Protein AF-A0A7X0AYX5-F1 (afdb_monomer_lite)

Organism: NCBI:txid765888

Structure (mmCIF, N/CA/C/O backbone):
data_AF-A0A7X0AYX5-F1
#
_entry.id   AF-A0A7X0AYX5-F1
#
loop_
_atom_site.group_PDB
_atom_site.id
_atom_site.type_symbol
_atom_site.label_atom_id
_atom_site.label_alt_id
_atom_site.label_comp_id
_atom_site.label_asym_id
_atom_site.label_entity_id
_atom_site.label_seq_id
_atom_site.pdbx_PDB_ins_code
_atom_site.Cartn_x
_atom_site.Cartn_y
_atom_site.Cartn_z
_atom_site.occupancy
_atom_site.B_iso_or_equiv
_atom_site.auth_seq_id
_atom_site.auth_comp_id
_atom_site.auth_asym_id
_atom_site.auth_atom_id
_atom_site.pdbx_PDB_model_num
ATOM 1 N N . MET A 1 1 ? -45.097 -7.766 19.746 1.00 31.09 1 MET A N 1
ATOM 2 C CA . MET A 1 1 ? -45.478 -8.807 18.781 1.00 31.09 1 MET A CA 1
ATOM 3 C C . MET A 1 1 ? -45.062 -8.304 17.417 1.00 31.09 1 MET A C 1
ATOM 5 O O . MET A 1 1 ? -45.544 -7.251 17.020 1.00 31.09 1 MET A O 1
ATOM 9 N N . ASP A 1 2 ? -44.027 -8.943 16.874 1.00 27.02 2 ASP A N 1
ATOM 10 C CA . ASP A 1 2 ? -43.798 -9.353 15.479 1.00 27.02 2 ASP A CA 1
ATOM 11 C C . ASP A 1 2 ? -44.525 -8.561 14.375 1.00 27.02 2 ASP A C 1
ATOM 13 O O . ASP A 1 2 ? -45.725 -8.345 14.440 1.00 27.02 2 ASP A O 1
ATOM 17 N N . GLY A 1 3 ? -43.901 -8.156 13.274 1.00 24.69 3 GLY A N 1
ATOM 18 C CA . GLY A 1 3 ? -42.590 -8.497 12.746 1.00 24.69 3 GLY A CA 1
ATOM 19 C C . GLY A 1 3 ? -42.568 -8.230 11.232 1.00 24.69 3 GLY A C 1
ATOM 20 O O . GLY A 1 3 ? -43.597 -8.318 10.573 1.00 24.69 3 GLY A O 1
ATOM 21 N N . GLY A 1 4 ? -41.382 -7.918 10.701 1.00 24.06 4 GLY A N 1
ATOM 22 C CA . GLY A 1 4 ? -40.951 -8.275 9.342 1.00 24.06 4 GLY A CA 1
ATOM 23 C C . GLY A 1 4 ? -41.421 -7.399 8.177 1.00 24.06 4 GLY A C 1
ATOM 24 O O . GLY A 1 4 ? -42.387 -7.731 7.500 1.00 24.06 4 GLY A O 1
ATOM 25 N N . VAL A 1 5 ? -40.634 -6.374 7.832 1.00 24.98 5 VAL A N 1
ATOM 26 C CA . VAL A 1 5 ? -40.528 -5.914 6.436 1.00 24.98 5 VAL A CA 1
ATOM 27 C C . VAL A 1 5 ? -39.320 -6.602 5.808 1.00 24.98 5 VAL A C 1
ATOM 29 O O . VAL A 1 5 ? -38.170 -6.316 6.135 1.00 24.98 5 VAL A O 1
ATOM 32 N N . VAL A 1 6 ? -39.623 -7.547 4.923 1.00 29.52 6 VAL A N 1
ATOM 33 C CA . VAL A 1 6 ? -38.706 -8.175 3.974 1.00 29.52 6 VAL A CA 1
ATOM 34 C C . VAL A 1 6 ? -38.319 -7.119 2.937 1.00 29.52 6 VAL A C 1
ATOM 36 O O . VAL A 1 6 ? -39.123 -6.781 2.073 1.00 29.52 6 VAL A O 1
ATOM 39 N N . SER A 1 7 ? -37.096 -6.595 3.016 1.00 27.19 7 SER A N 1
ATOM 40 C CA . SER A 1 7 ? -36.482 -5.867 1.901 1.00 27.19 7 SER A CA 1
ATOM 41 C C . SER A 1 7 ? -35.675 -6.849 1.068 1.00 27.19 7 SER A C 1
ATOM 43 O O . SER A 1 7 ? -34.606 -7.303 1.474 1.00 27.19 7 SER A O 1
ATOM 45 N N . GLY A 1 8 ? -36.220 -7.186 -0.097 1.00 26.08 8 GLY A N 1
ATOM 46 C CA . GLY A 1 8 ? -35.489 -7.874 -1.145 1.00 26.08 8 GLY A CA 1
ATOM 47 C C . GLY A 1 8 ? -34.480 -6.942 -1.805 1.00 26.08 8 GLY A C 1
ATOM 48 O O . GLY A 1 8 ? -34.809 -5.804 -2.114 1.00 26.08 8 GLY A O 1
ATOM 49 N N . LEU A 1 9 ? -33.280 -7.470 -2.038 1.00 25.53 9 LEU A N 1
ATOM 50 C CA . LEU A 1 9 ? -32.444 -7.250 -3.219 1.00 25.53 9 LEU A CA 1
ATOM 51 C C . LEU A 1 9 ? -31.539 -8.489 -3.341 1.00 25.53 9 LEU A C 1
ATOM 53 O O . LEU A 1 9 ? -30.359 -8.477 -3.011 1.00 25.53 9 LEU A O 1
ATOM 57 N N . ASN A 1 10 ? -32.152 -9.596 -3.769 1.00 27.50 10 ASN A N 1
ATOM 58 C CA . ASN A 1 10 ? -31.444 -10.747 -4.315 1.00 27.50 10 ASN A CA 1
ATOM 59 C C . ASN A 1 10 ? -31.151 -10.460 -5.787 1.00 27.50 10 ASN A C 1
ATOM 61 O O . ASN A 1 10 ? -32.038 -10.612 -6.620 1.00 27.50 10 ASN A O 1
ATOM 65 N N . THR A 1 11 ? -29.910 -10.101 -6.091 1.00 25.09 11 THR A N 1
ATOM 66 C CA . THR A 1 11 ? -29.242 -10.461 -7.349 1.00 25.09 11 THR A CA 1
ATOM 67 C C . THR A 1 11 ? -27.762 -10.640 -7.033 1.00 25.09 11 THR A C 1
ATOM 69 O O . THR A 1 11 ? -26.928 -9.779 -7.303 1.00 25.09 11 THR A O 1
ATOM 72 N N . THR A 1 12 ? -27.457 -11.748 -6.363 1.00 30.34 12 THR A N 1
ATOM 73 C CA . THR A 1 12 ? -26.146 -12.384 -6.419 1.00 30.34 12 THR A CA 1
ATOM 74 C C . THR A 1 12 ? -25.948 -12.881 -7.842 1.00 30.34 12 THR A C 1
ATOM 76 O O . THR A 1 12 ? -26.692 -13.739 -8.305 1.00 30.34 12 THR A O 1
ATOM 79 N N . ASP A 1 13 ? -24.971 -12.314 -8.535 1.00 25.45 13 ASP A N 1
ATOM 80 C CA . ASP A 1 13 ? -24.436 -12.868 -9.772 1.00 25.45 13 ASP A CA 1
ATOM 81 C C . ASP A 1 13 ? -23.546 -14.067 -9.373 1.00 25.45 13 ASP A C 1
ATOM 83 O O . ASP A 1 13 ? -22.501 -13.855 -8.750 1.00 25.45 13 ASP A O 1
ATOM 87 N N . PRO A 1 14 ? -23.939 -15.334 -9.615 1.00 33.12 14 PRO A N 1
ATOM 88 C CA . PRO A 1 14 ? -23.213 -16.507 -9.137 1.00 33.12 14 PRO A CA 1
ATOM 89 C C . PRO A 1 14 ? -22.221 -16.996 -10.202 1.00 33.12 14 PRO A C 1
ATOM 91 O O . PRO A 1 14 ? -22.117 -18.188 -10.478 1.00 33.12 14 PRO A O 1
ATOM 94 N N . ALA A 1 15 ? -21.501 -16.072 -10.838 1.00 32.47 15 ALA A N 1
ATOM 95 C CA . ALA A 1 15 ? -20.581 -16.370 -11.930 1.00 32.47 15 ALA A CA 1
ATOM 96 C C . ALA A 1 15 ? -19.160 -15.892 -11.607 1.00 32.47 15 ALA A C 1
ATOM 98 O O . ALA A 1 15 ? -18.575 -15.118 -12.354 1.00 32.47 15 ALA A O 1
ATOM 99 N N . LEU A 1 16 ? -18.612 -16.341 -10.472 1.00 34.06 16 LEU A N 1
ATOM 100 C CA . LEU A 1 16 ? -17.163 -16.381 -10.196 1.00 34.06 16 LEU A CA 1
ATOM 101 C C . LEU A 1 16 ? -16.789 -17.395 -9.090 1.00 34.06 16 LEU A C 1
ATOM 103 O O . LEU A 1 16 ? -15.691 -17.342 -8.543 1.00 34.06 16 LEU A O 1
ATOM 107 N N . GLU A 1 17 ? -17.668 -18.357 -8.791 1.00 34.09 17 GLU A N 1
ATOM 108 C CA . GLU A 1 17 ? -17.352 -19.541 -7.979 1.00 34.09 17 GLU A CA 1
ATOM 109 C C . GLU A 1 17 ? -17.115 -20.752 -8.890 1.00 34.09 17 GLU A C 1
ATOM 111 O O . GLU A 1 17 ? -17.783 -21.776 -8.810 1.00 34.09 17 GLU A O 1
ATOM 116 N N . THR A 1 18 ? -16.150 -20.641 -9.799 1.00 32.06 18 THR A N 1
ATOM 117 C CA . THR A 1 18 ? -15.544 -21.831 -10.404 1.00 32.06 18 THR A CA 1
ATOM 118 C C . THR A 1 18 ? -14.362 -22.235 -9.539 1.00 32.06 18 THR A C 1
ATOM 120 O O . THR A 1 18 ? -13.316 -21.588 -9.580 1.00 32.06 18 THR A O 1
ATOM 123 N N . GLU A 1 19 ? -14.599 -23.250 -8.706 1.00 33.62 19 GLU A N 1
ATOM 124 C CA . GLU A 1 19 ? -13.640 -24.129 -8.025 1.00 33.62 19 GLU A CA 1
ATOM 125 C C . GLU A 1 19 ? -12.178 -23.654 -8.059 1.00 33.62 19 GLU A C 1
ATOM 127 O O . GLU A 1 19 ? -11.378 -24.044 -8.912 1.00 33.62 19 GLU A O 1
ATOM 132 N N . ALA A 1 20 ? -11.793 -22.835 -7.076 1.00 34.56 20 ALA A N 1
ATOM 133 C CA . ALA A 1 20 ? -10.382 -22.699 -6.751 1.00 34.56 20 ALA A CA 1
ATOM 134 C C . ALA A 1 20 ? -9.899 -24.068 -6.235 1.00 34.56 20 ALA A C 1
ATOM 136 O O . ALA A 1 20 ? -10.450 -24.556 -5.240 1.00 34.56 20 ALA A O 1
ATOM 137 N N . PRO A 1 21 ? -8.890 -24.700 -6.866 1.00 41.16 21 PRO A N 1
ATOM 138 C CA . PRO A 1 21 ? -8.353 -25.956 -6.369 1.00 41.16 21 PRO A CA 1
ATOM 139 C C . PRO A 1 21 ? -7.883 -25.739 -4.931 1.00 41.16 21 PRO A C 1
ATOM 141 O O . PRO A 1 21 ? -7.426 -24.650 -4.567 1.00 41.16 21 PRO A O 1
ATOM 144 N N . SER A 1 22 ? -8.003 -26.769 -4.099 1.00 40.53 22 SER A N 1
ATOM 145 C CA . SER A 1 22 ? -7.418 -26.776 -2.762 1.00 40.53 22 SER A CA 1
ATOM 146 C C . SER A 1 22 ? -5.976 -26.245 -2.804 1.00 40.53 22 SER A C 1
ATOM 148 O O . SER A 1 22 ? -5.105 -26.916 -3.349 1.00 40.53 22 SER A O 1
ATOM 150 N N . GLY A 1 23 ? -5.735 -25.037 -2.268 1.00 61.78 23 GLY A N 1
ATOM 151 C CA . GLY A 1 23 ? -4.391 -24.442 -2.185 1.00 61.78 23 GLY A CA 1
ATOM 152 C C . GLY A 1 23 ? -4.173 -23.051 -2.806 1.00 61.78 23 GLY A C 1
ATOM 153 O O . GLY A 1 23 ? -3.075 -22.796 -3.301 1.00 61.78 23 GLY A O 1
ATOM 154 N N . SER A 1 24 ? -5.149 -22.132 -2.788 1.00 85.88 24 SER A N 1
ATOM 155 C CA . SER A 1 24 ? -4.886 -20.712 -3.101 1.00 85.88 24 SER A CA 1
ATOM 156 C C . SER A 1 24 ? -4.394 -19.938 -1.868 1.00 85.88 24 SER A C 1
ATOM 158 O O . SER A 1 24 ? -4.825 -20.217 -0.746 1.00 85.88 24 SER A O 1
ATOM 160 N N . PHE A 1 25 ? -3.516 -18.944 -2.072 1.00 91.12 25 PHE A N 1
ATOM 161 C CA . PHE A 1 25 ? -2.994 -18.096 -0.991 1.00 91.12 25 PHE A CA 1
ATOM 162 C C . PHE A 1 25 ? -4.126 -17.426 -0.214 1.00 91.12 25 PHE A C 1
ATOM 164 O O . PHE A 1 25 ? -4.168 -17.513 1.007 1.00 91.12 25 PHE A O 1
ATOM 171 N N . ALA A 1 26 ? -5.103 -16.846 -0.917 1.00 90.88 26 ALA A N 1
ATOM 172 C CA . ALA A 1 26 ? -6.251 -16.188 -0.298 1.00 90.88 26 ALA A CA 1
ATOM 173 C C . ALA A 1 26 ? -7.031 -17.088 0.654 1.00 90.88 26 ALA A C 1
ATOM 175 O O . ALA A 1 26 ? -7.338 -16.664 1.768 1.00 90.88 26 ALA A O 1
ATOM 176 N N . ARG A 1 27 ? -7.306 -18.332 0.250 1.00 91.19 27 ARG A N 1
ATOM 177 C CA . ARG A 1 27 ? -8.054 -19.263 1.092 1.00 91.19 27 ARG A CA 1
ATOM 178 C C . ARG A 1 27 ? -7.252 -19.651 2.331 1.00 91.19 27 ARG A C 1
ATOM 180 O O . ARG A 1 27 ? -7.746 -19.491 3.440 1.00 91.19 27 ARG A O 1
ATOM 187 N N . ALA A 1 28 ? -5.996 -20.066 2.150 1.00 92.38 28 ALA A N 1
ATOM 188 C CA . ALA A 1 28 ? -5.118 -20.428 3.263 1.00 92.38 28 ALA A CA 1
ATOM 189 C C . ALA A 1 28 ? -4.916 -19.253 4.238 1.00 92.38 28 ALA A C 1
ATOM 191 O O . ALA A 1 28 ? -4.912 -19.427 5.456 1.00 92.38 28 ALA A O 1
ATOM 192 N N . TYR A 1 29 ? -4.800 -18.034 3.710 1.00 91.75 29 TYR A N 1
ATOM 193 C CA . TYR A 1 29 ? -4.641 -16.828 4.511 1.00 91.75 29 TYR A CA 1
ATOM 194 C C . TYR A 1 29 ? -5.909 -16.511 5.316 1.00 91.75 29 TYR A C 1
ATOM 196 O O . TYR A 1 29 ? -5.810 -16.186 6.497 1.00 91.75 29 TYR A O 1
ATOM 204 N N . GLN A 1 30 ? -7.102 -16.655 4.730 1.00 91.00 30 GLN A N 1
ATOM 205 C CA . GLN A 1 30 ? -8.380 -16.499 5.440 1.00 91.00 30 GLN A CA 1
ATOM 206 C C . GLN A 1 30 ? -8.586 -17.576 6.513 1.00 91.00 30 GLN A C 1
ATOM 208 O O . GLN A 1 30 ? -8.954 -17.248 7.641 1.00 91.00 30 GLN A O 1
ATOM 213 N N . GLU A 1 31 ? -8.295 -18.839 6.192 1.00 93.12 31 GLU A N 1
ATOM 214 C CA . GLU A 1 31 ? -8.346 -19.960 7.139 1.00 93.12 31 GLU A CA 1
ATOM 215 C C . GLU A 1 31 ? -7.431 -19.700 8.347 1.00 93.12 31 GLU A C 1
ATOM 217 O O . GLU A 1 31 ? -7.839 -19.903 9.490 1.00 93.12 31 GLU A O 1
ATOM 222 N N . ALA A 1 32 ? -6.228 -19.164 8.122 1.00 93.06 32 ALA A N 1
ATOM 223 C CA . ALA A 1 32 ? -5.307 -18.817 9.200 1.00 93.06 32 ALA A CA 1
ATOM 224 C C . ALA A 1 32 ? -5.792 -17.641 10.074 1.00 93.06 32 ALA A C 1
ATOM 226 O O . ALA A 1 32 ? -5.565 -17.669 11.285 1.00 93.06 32 ALA A O 1
ATOM 227 N N . HIS A 1 33 ? -6.514 -16.656 9.522 1.00 92.44 33 HIS A N 1
ATOM 228 C CA . HIS A 1 33 ? -7.173 -15.617 10.334 1.00 92.44 33 HIS A CA 1
ATOM 229 C C . HIS A 1 33 ? -8.284 -16.211 11.207 1.00 92.44 33 HIS A C 1
ATOM 231 O O . HIS A 1 33 ? -8.355 -15.915 12.402 1.00 92.44 33 HIS A O 1
ATOM 237 N N . ALA A 1 34 ? -9.120 -17.080 10.628 1.00 91.50 34 ALA A N 1
ATOM 238 C CA . ALA A 1 34 ? -10.188 -17.756 11.358 1.00 91.50 34 ALA A CA 1
ATOM 239 C C . ALA A 1 34 ? -9.623 -18.628 12.491 1.00 91.50 34 ALA A C 1
ATOM 241 O O . ALA A 1 34 ? -10.097 -18.552 13.623 1.00 91.50 34 ALA A O 1
ATOM 242 N N . ALA A 1 35 ? -8.554 -19.381 12.216 1.00 93.25 35 ALA A N 1
ATOM 243 C CA . ALA A 1 35 ? -7.851 -20.186 13.212 1.00 93.25 35 ALA A CA 1
ATOM 244 C C . ALA A 1 35 ? -7.187 -19.340 14.315 1.00 93.25 35 ALA A C 1
ATOM 246 O O . ALA A 1 35 ? -7.102 -19.783 15.457 1.00 93.25 35 ALA A O 1
ATOM 247 N N . ALA A 1 36 ? -6.752 -18.114 14.004 1.00 91.75 36 ALA A N 1
ATOM 248 C CA . ALA A 1 36 ? -6.234 -17.163 14.991 1.00 91.75 36 ALA A CA 1
ATOM 249 C C . ALA A 1 36 ? -7.339 -16.499 15.839 1.00 91.75 36 ALA A C 1
ATOM 251 O O . ALA A 1 36 ? -7.029 -15.754 16.771 1.00 91.75 36 ALA A O 1
ATOM 252 N N . GLY A 1 37 ? -8.617 -16.746 15.526 1.00 91.06 37 GLY A N 1
ATOM 253 C CA . GLY A 1 37 ? -9.759 -16.189 16.250 1.00 91.06 37 GLY A CA 1
ATOM 254 C C . GLY A 1 37 ? -9.966 -14.688 16.030 1.00 91.06 37 GLY A C 1
ATOM 255 O O . GLY A 1 37 ? -10.631 -14.043 16.841 1.00 91.06 37 GLY A O 1
ATOM 256 N N . ILE A 1 38 ? -9.400 -14.124 14.959 1.00 90.75 38 ILE A N 1
ATOM 257 C CA . ILE A 1 38 ? -9.525 -12.702 14.622 1.00 90.75 38 ILE A CA 1
ATOM 258 C C . ILE A 1 38 ? -10.461 -12.514 13.432 1.00 90.75 38 ILE A C 1
ATOM 260 O O . ILE A 1 38 ? -10.396 -13.237 12.439 1.00 90.75 38 ILE A O 1
ATOM 264 N N . GLN A 1 39 ? -11.339 -11.522 13.523 1.00 91.75 39 GLN A N 1
ATOM 265 C CA . GLN A 1 39 ? -12.355 -11.247 12.515 1.00 91.75 39 GLN A CA 1
ATOM 266 C C . GLN A 1 39 ? -12.047 -9.949 11.779 1.00 91.75 39 GLN A C 1
ATOM 268 O O . GLN A 1 39 ? -11.586 -8.961 12.357 1.00 91.75 39 GLN A O 1
ATOM 273 N N . ARG A 1 40 ? -12.318 -9.933 10.478 1.00 92.81 40 ARG A N 1
ATOM 274 C CA . ARG A 1 40 ? -12.152 -8.726 9.677 1.00 92.81 40 ARG A CA 1
ATOM 275 C C . ARG A 1 40 ? -13.340 -7.791 9.894 1.00 92.81 40 ARG A C 1
ATOM 277 O O . ARG A 1 40 ? -14.480 -8.185 9.677 1.00 92.81 40 ARG A O 1
ATOM 284 N N . LEU A 1 41 ? -13.072 -6.546 10.269 1.00 94.75 41 LEU A N 1
ATOM 285 C CA . LEU A 1 41 ? -14.077 -5.493 10.366 1.00 94.75 41 LEU A CA 1
ATOM 286 C C . LEU A 1 41 ? -14.532 -5.078 8.960 1.00 94.75 41 LEU A C 1
ATOM 288 O O . LEU A 1 41 ? -13.706 -4.731 8.109 1.00 94.75 41 LEU A O 1
ATOM 292 N N . ALA A 1 42 ? -15.844 -5.041 8.732 1.00 91.81 42 ALA A N 1
ATOM 293 C CA . ALA A 1 42 ? -16.416 -4.424 7.542 1.00 91.81 42 ALA A CA 1
ATOM 294 C C . ALA A 1 42 ? -16.257 -2.897 7.630 1.00 91.81 42 ALA A C 1
ATOM 296 O O . ALA A 1 42 ? -16.972 -2.226 8.369 1.00 91.81 42 ALA A O 1
ATOM 297 N N . VAL A 1 43 ? -15.293 -2.335 6.894 1.00 92.44 43 VAL A N 1
ATOM 298 C CA . VAL A 1 43 ? -14.980 -0.897 6.982 1.00 92.44 43 VAL A CA 1
ATOM 299 C C . VAL A 1 43 ? -15.946 -0.010 6.201 1.00 92.44 43 VAL A C 1
ATOM 301 O O . VAL A 1 43 ? -16.097 1.154 6.556 1.00 92.44 43 VAL A O 1
ATOM 304 N N . THR A 1 44 ? -16.599 -0.533 5.156 1.00 92.56 44 THR A N 1
ATOM 305 C CA . THR A 1 44 ? -17.442 0.258 4.242 1.00 92.56 44 THR A CA 1
ATOM 306 C C . THR A 1 44 ? -18.513 1.070 4.973 1.00 92.56 44 THR A C 1
ATOM 308 O O . THR A 1 44 ? -18.517 2.285 4.790 1.00 92.56 44 THR A O 1
ATOM 311 N N . PRO A 1 45 ? -19.327 0.490 5.881 1.00 92.31 45 PRO A N 1
ATOM 312 C CA . PRO A 1 45 ? -20.351 1.262 6.588 1.00 92.31 45 PRO A CA 1
ATOM 313 C C . PRO A 1 45 ? -19.758 2.364 7.474 1.00 92.31 45 PRO A C 1
ATOM 315 O O . PRO A 1 45 ? -20.349 3.427 7.638 1.00 92.31 45 PRO A O 1
ATOM 318 N N . VAL A 1 46 ? -18.574 2.128 8.053 1.00 94.19 46 VAL A N 1
ATOM 319 C CA . VAL A 1 46 ? -17.896 3.127 8.888 1.00 94.19 46 VAL A CA 1
ATOM 320 C C . VAL A 1 46 ? -17.419 4.297 8.038 1.00 94.19 46 VAL A C 1
ATOM 322 O O . VAL A 1 46 ? -17.629 5.448 8.406 1.00 94.19 46 VAL A O 1
ATOM 325 N N . LEU A 1 47 ? -16.816 4.005 6.886 1.00 92.38 47 LEU A N 1
ATOM 326 C CA . LEU A 1 47 ? -16.342 5.024 5.955 1.00 92.38 47 LEU A CA 1
ATOM 327 C C . LEU A 1 47 ? -17.498 5.834 5.358 1.00 92.38 47 LEU A C 1
ATOM 329 O O . LEU A 1 47 ? -17.386 7.051 5.278 1.00 92.38 47 LEU A O 1
ATOM 333 N N . GLU A 1 48 ? -18.614 5.190 5.011 1.00 91.38 48 GLU A N 1
ATOM 334 C CA . GLU A 1 48 ? -19.833 5.877 4.561 1.00 91.38 48 GLU A CA 1
ATOM 335 C C . GLU A 1 48 ? -20.371 6.829 5.632 1.00 91.38 48 GLU A C 1
ATOM 337 O O . GLU A 1 48 ? -20.715 7.968 5.326 1.00 91.38 48 GLU A O 1
ATOM 342 N N . MET A 1 49 ? -20.387 6.413 6.903 1.00 89.06 49 MET A N 1
ATOM 343 C CA . MET A 1 49 ? -20.751 7.314 7.999 1.00 89.06 49 MET A CA 1
ATOM 344 C C . MET A 1 49 ? -19.775 8.489 8.113 1.00 89.06 49 MET A C 1
ATOM 346 O O . MET A 1 49 ? -20.228 9.626 8.219 1.00 89.06 49 MET A O 1
ATOM 350 N N . MET A 1 50 ? -18.461 8.244 8.038 1.00 91.00 50 MET A N 1
ATOM 351 C CA . MET A 1 50 ? -17.448 9.312 8.051 1.00 91.00 50 MET A CA 1
ATOM 352 C C . MET A 1 50 ? -17.645 10.304 6.895 1.00 91.00 50 MET A C 1
ATOM 354 O O . MET A 1 50 ? -17.476 11.506 7.095 1.00 91.00 50 MET A O 1
ATOM 358 N N . ASP A 1 51 ? -18.012 9.819 5.707 1.00 87.12 51 ASP A N 1
ATOM 359 C CA . ASP A 1 51 ? -18.269 10.647 4.524 1.00 87.12 51 ASP A CA 1
ATOM 360 C C . ASP A 1 51 ? -19.555 11.475 4.669 1.00 87.12 51 ASP A C 1
ATOM 362 O O . ASP A 1 51 ? -19.548 12.679 4.405 1.00 87.12 51 ASP A O 1
ATOM 366 N N . LEU A 1 52 ? -20.650 10.849 5.112 1.00 84.75 52 LEU A N 1
ATOM 367 C CA . LEU A 1 52 ? -21.974 11.473 5.199 1.00 84.75 52 LEU A CA 1
ATOM 368 C C . LEU A 1 52 ? -22.074 12.511 6.320 1.00 84.75 52 LEU A C 1
ATOM 370 O O . LEU A 1 52 ? -22.681 13.565 6.133 1.00 84.75 52 LEU A O 1
ATOM 374 N N . THR A 1 53 ? -21.514 12.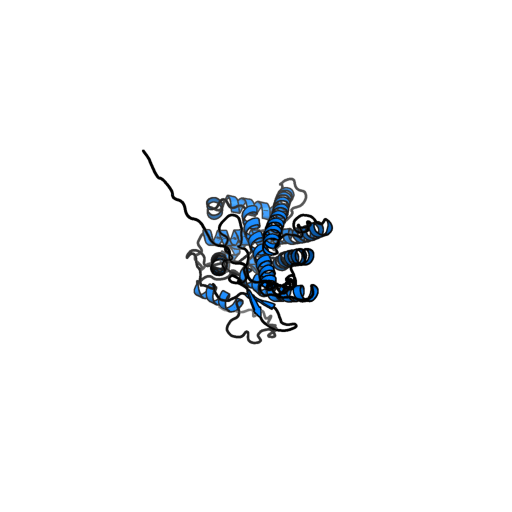217 7.493 1.00 78.75 53 THR A N 1
ATOM 375 C CA . THR A 1 53 ? -21.668 13.069 8.685 1.00 78.75 53 THR A CA 1
ATOM 376 C C . THR A 1 53 ? -20.436 13.923 8.962 1.00 78.75 53 THR A C 1
ATOM 378 O O . THR A 1 53 ? -20.501 14.869 9.748 1.00 78.75 53 THR A O 1
ATOM 381 N N . GLY A 1 54 ? -19.297 13.605 8.337 1.00 78.25 54 GLY A N 1
ATOM 382 C CA . GLY A 1 54 ? -18.010 14.200 8.683 1.00 78.25 54 GLY A CA 1
ATOM 383 C C . GLY A 1 54 ? -17.526 13.831 10.089 1.00 78.25 54 GLY A C 1
ATOM 384 O O . GLY A 1 54 ? -16.631 14.511 10.596 1.00 78.25 54 GLY A O 1
ATOM 385 N N . ASP A 1 55 ? -18.118 12.812 10.724 1.00 84.81 55 ASP A N 1
ATOM 386 C CA . ASP A 1 55 ? -17.807 12.392 12.089 1.00 84.81 55 ASP A CA 1
ATOM 387 C C . ASP A 1 55 ? -16.502 11.571 12.139 1.00 84.81 55 ASP A C 1
ATOM 389 O O . ASP A 1 55 ? -16.466 10.434 11.655 1.00 84.81 55 ASP A O 1
ATOM 393 N N . PRO A 1 56 ? -15.419 12.088 12.753 1.00 84.25 56 PRO A N 1
ATOM 394 C CA . PRO A 1 56 ? -14.184 11.329 12.930 1.00 84.25 56 PRO A CA 1
ATOM 395 C C . PRO A 1 56 ? -14.317 10.179 13.942 1.00 84.25 56 PRO A C 1
ATOM 397 O O . PRO A 1 56 ? -13.406 9.357 14.038 1.00 84.25 56 PRO A O 1
ATOM 400 N N . HIS A 1 57 ? -15.422 10.109 14.689 1.00 89.25 57 HIS A N 1
ATOM 401 C CA . HIS A 1 57 ? -15.711 9.092 15.699 1.00 89.25 57 HIS A CA 1
ATOM 402 C C . HIS A 1 57 ? -16.739 8.049 15.237 1.00 89.25 57 HIS A C 1
ATOM 404 O O . HIS A 1 57 ? -17.169 7.221 16.040 1.00 89.25 57 HIS A O 1
ATOM 410 N N . ALA A 1 58 ? -17.076 8.006 13.942 1.00 92.31 58 ALA A N 1
ATOM 411 C CA . ALA A 1 58 ? -18.081 7.093 13.388 1.00 92.31 58 ALA A CA 1
ATOM 412 C C . ALA A 1 58 ? -17.860 5.609 13.749 1.00 92.31 58 ALA A C 1
ATOM 414 O O . ALA A 1 58 ? -18.821 4.845 13.865 1.00 92.31 58 ALA A O 1
ATOM 415 N N . LEU A 1 59 ? -16.604 5.191 13.962 1.00 94.75 59 LEU A N 1
ATOM 416 C CA . LEU A 1 59 ? -16.289 3.833 14.404 1.00 94.75 59 LEU A CA 1
ATOM 417 C C . LEU A 1 59 ? -16.892 3.502 15.774 1.00 94.75 59 LEU A C 1
ATOM 419 O O . LEU A 1 59 ? -17.359 2.384 15.959 1.00 94.75 59 LEU A O 1
ATOM 423 N N . ASP A 1 60 ? -16.901 4.437 16.724 1.00 93.69 60 ASP A N 1
ATOM 424 C CA . ASP A 1 60 ? -17.439 4.181 18.066 1.00 93.69 60 ASP A CA 1
ATOM 425 C C . ASP A 1 60 ? -18.936 3.863 17.988 1.00 93.69 60 ASP A C 1
ATOM 427 O O . ASP A 1 60 ? -19.397 2.853 18.522 1.00 93.69 60 ASP A O 1
ATOM 431 N N . SER A 1 61 ? -19.672 4.667 17.217 1.00 91.94 61 SER A N 1
ATOM 432 C CA . SER A 1 61 ? -21.089 4.451 16.917 1.00 91.94 61 SER A CA 1
ATOM 433 C C . SER A 1 61 ? -21.336 3.127 16.190 1.00 91.94 61 SER A C 1
ATOM 435 O O . SER A 1 61 ? -22.323 2.444 16.469 1.00 91.94 61 SER A O 1
ATOM 437 N N . TYR A 1 62 ? -20.446 2.742 15.269 1.00 94.00 62 TYR A N 1
ATOM 438 C CA . TYR A 1 62 ? -20.531 1.455 14.579 1.00 94.00 62 TYR A CA 1
ATOM 439 C C . TYR A 1 62 ? -20.340 0.280 15.540 1.00 94.00 62 TYR A C 1
ATOM 441 O O . TYR A 1 62 ? -21.175 -0.622 15.582 1.00 94.00 62 TYR A O 1
ATOM 449 N N . LEU A 1 63 ? -19.261 0.296 16.328 1.00 94.75 63 LEU A N 1
ATOM 450 C CA . LEU A 1 63 ? -18.919 -0.783 17.254 1.00 94.75 63 LEU A CA 1
ATOM 451 C C . LEU A 1 63 ? -20.010 -0.966 18.310 1.00 94.75 63 LEU A C 1
ATOM 453 O O . LEU A 1 63 ? -20.418 -2.096 18.560 1.00 94.75 63 LEU A O 1
ATOM 457 N N . ALA A 1 64 ? -20.551 0.129 18.849 1.00 91.94 64 ALA A N 1
ATOM 458 C CA . ALA A 1 64 ? -21.643 0.083 19.819 1.00 91.94 64 ALA A CA 1
ATOM 459 C C . ALA A 1 64 ? -22.934 -0.551 19.267 1.00 91.94 64 ALA A C 1
ATOM 461 O O . ALA A 1 64 ? -23.749 -1.038 20.042 1.00 91.94 64 ALA A O 1
ATOM 462 N N . ARG A 1 65 ? -23.141 -0.546 17.942 1.00 90.56 65 ARG A N 1
ATOM 463 C CA . ARG A 1 65 ? -24.342 -1.109 17.300 1.00 90.56 65 ARG A CA 1
ATOM 464 C C . ARG A 1 65 ? -24.131 -2.515 16.752 1.00 90.56 65 ARG A C 1
ATOM 466 O O . ARG A 1 65 ? -25.001 -3.361 16.911 1.00 90.56 65 ARG A O 1
ATOM 473 N N . ALA A 1 66 ? -23.016 -2.743 16.064 1.00 90.62 66 ALA A N 1
ATOM 474 C CA . ALA A 1 66 ? -22.750 -3.978 15.326 1.00 90.62 66 ALA A CA 1
ATOM 475 C C . ALA A 1 66 ? -21.916 -4.992 16.125 1.00 90.62 66 ALA A C 1
ATOM 477 O O . ALA A 1 66 ? -21.895 -6.172 15.787 1.00 90.62 66 ALA A O 1
ATOM 478 N N . HIS A 1 67 ? -21.222 -4.537 17.171 1.00 90.69 67 HIS A N 1
ATOM 479 C CA . HIS A 1 67 ? -20.246 -5.328 17.920 1.00 90.69 67 HIS A CA 1
ATOM 480 C C . HIS A 1 67 ? -20.327 -5.077 19.436 1.00 90.69 67 HIS A C 1
ATOM 482 O O . HIS A 1 67 ? -19.321 -5.207 20.130 1.00 90.69 67 HIS A O 1
ATOM 488 N N . ALA A 1 68 ? -21.513 -4.736 19.959 1.00 88.56 68 ALA A N 1
ATOM 489 C CA . ALA A 1 68 ? -21.724 -4.439 21.380 1.00 88.56 68 ALA A CA 1
ATOM 490 C C . ALA A 1 68 ? -21.303 -5.596 22.305 1.00 88.56 68 ALA A C 1
ATOM 492 O O . ALA A 1 68 ? -20.757 -5.367 23.382 1.00 88.56 68 ALA A O 1
ATOM 493 N N . ASP A 1 69 ? -21.503 -6.834 21.847 1.00 89.69 69 ASP A N 1
ATOM 494 C CA . ASP A 1 69 ? -21.206 -8.052 22.608 1.00 89.69 69 ASP A CA 1
ATOM 495 C C . ASP A 1 69 ? -19.727 -8.476 22.524 1.00 89.69 69 ASP A C 1
ATOM 497 O O . ASP A 1 69 ? -19.295 -9.415 23.198 1.00 89.69 69 ASP A O 1
ATOM 501 N N . LEU A 1 70 ? -18.916 -7.803 21.697 1.00 89.50 70 LEU A N 1
ATOM 502 C CA . LEU A 1 70 ? -17.489 -8.088 21.585 1.00 89.50 70 LEU A CA 1
ATOM 503 C C . LEU A 1 70 ? -16.693 -7.240 22.575 1.00 89.50 70 LEU A C 1
ATOM 505 O O . LEU A 1 70 ? -16.574 -6.025 22.446 1.00 89.50 70 LEU A O 1
ATOM 509 N N . THR A 1 71 ? -16.040 -7.902 23.528 1.00 89.56 71 THR A N 1
ATOM 510 C CA . THR A 1 71 ? -15.054 -7.245 24.391 1.00 89.56 71 THR A CA 1
ATOM 511 C C . THR A 1 71 ? -13.788 -6.929 23.595 1.00 89.56 71 THR A C 1
ATOM 513 O O . THR A 1 71 ? -12.981 -7.819 23.316 1.00 89.56 71 THR A O 1
ATOM 516 N N . LEU A 1 72 ? -13.611 -5.659 23.233 1.00 92.06 72 LEU A N 1
ATOM 517 C CA . LEU A 1 72 ? -12.421 -5.160 22.546 1.00 92.06 72 LEU A CA 1
ATOM 518 C C . LEU A 1 72 ? -11.502 -4.440 23.530 1.00 92.06 72 LEU A C 1
ATOM 520 O O . LEU A 1 72 ? -11.944 -3.633 24.348 1.00 92.06 72 LEU A O 1
ATOM 524 N N . SER A 1 73 ? -10.202 -4.709 23.428 1.00 92.50 73 SER A N 1
ATOM 525 C CA . SER A 1 73 ? -9.205 -3.921 24.148 1.00 92.50 73 SER A CA 1
ATOM 526 C C . SER A 1 73 ? -9.146 -2.496 23.587 1.00 92.50 73 SER A C 1
ATOM 528 O O . SER A 1 73 ? -9.443 -2.254 22.413 1.00 92.50 73 SER A O 1
ATOM 530 N N . ARG A 1 74 ? -8.707 -1.539 24.413 1.00 92.06 74 ARG A N 1
ATOM 531 C CA . ARG A 1 74 ? -8.497 -0.155 23.966 1.00 92.06 74 ARG A CA 1
ATOM 532 C C . ARG A 1 74 ? -7.486 -0.072 22.819 1.00 92.06 74 ARG A C 1
ATOM 534 O O . ARG A 1 74 ? -7.727 0.641 21.855 1.00 92.06 74 ARG A O 1
ATOM 541 N N . ASP A 1 75 ? -6.407 -0.850 22.894 1.00 92.62 75 ASP A N 1
ATOM 542 C CA . ASP A 1 75 ? -5.402 -0.931 21.832 1.00 92.62 75 ASP A CA 1
ATOM 543 C C . ASP A 1 75 ? -5.999 -1.474 20.522 1.00 92.62 75 ASP A C 1
ATOM 545 O O . ASP A 1 75 ? -5.685 -0.950 19.453 1.00 92.62 75 ASP A O 1
ATOM 549 N N . ASN A 1 76 ? -6.896 -2.471 20.574 1.00 93.31 76 ASN A N 1
ATOM 550 C CA . ASN A 1 76 ? -7.581 -2.945 19.371 1.00 93.31 76 ASN A CA 1
ATOM 551 C C . ASN A 1 76 ? -8.418 -1.820 18.748 1.00 93.31 76 ASN A C 1
ATOM 553 O O . ASN A 1 76 ? -8.293 -1.581 17.548 1.00 93.31 76 ASN A O 1
ATOM 557 N N . ILE A 1 77 ? -9.227 -1.114 19.545 1.00 94.56 77 ILE A N 1
ATOM 558 C CA . ILE A 1 77 ? -10.058 0.001 19.062 1.00 94.56 77 ILE A CA 1
ATOM 559 C C . ILE A 1 77 ? -9.184 1.097 18.439 1.00 94.56 77 ILE A C 1
ATOM 561 O O . ILE A 1 77 ? -9.481 1.562 17.338 1.00 94.56 77 ILE A O 1
ATOM 565 N N . ASP A 1 78 ? -8.085 1.471 19.096 1.00 94.62 78 ASP A N 1
ATOM 566 C CA . ASP A 1 78 ? -7.178 2.509 18.604 1.00 94.62 78 ASP A CA 1
ATOM 567 C C . ASP A 1 78 ? -6.544 2.118 17.256 1.00 94.62 78 ASP A C 1
ATOM 569 O O . ASP A 1 78 ? -6.489 2.949 16.347 1.00 94.62 78 ASP A O 1
ATOM 573 N N . ARG A 1 79 ? -6.157 0.848 17.058 1.00 93.62 79 ARG A N 1
ATOM 574 C CA . ARG A 1 79 ? -5.662 0.359 15.753 1.00 93.62 79 ARG A CA 1
ATOM 575 C C . ARG A 1 79 ? -6.716 0.466 14.655 1.00 93.62 79 ARG A C 1
ATOM 577 O O . ARG A 1 79 ? -6.401 0.888 13.541 1.00 93.62 79 ARG A O 1
ATOM 584 N N . LEU A 1 80 ? -7.965 0.104 14.958 1.00 95.44 80 LEU A N 1
ATOM 585 C CA . LEU A 1 80 ? -9.067 0.217 13.998 1.00 95.44 80 LEU A CA 1
ATOM 586 C C . LEU A 1 80 ? -9.312 1.690 13.625 1.00 95.44 80 LEU A C 1
ATOM 588 O O . LEU A 1 80 ? -9.412 2.004 12.439 1.00 95.44 80 LEU A O 1
ATOM 592 N N . LYS A 1 81 ? -9.337 2.598 14.613 1.00 95.75 81 LYS A N 1
ATOM 593 C CA . LYS A 1 81 ? -9.501 4.049 14.401 1.00 95.75 81 LYS A CA 1
ATOM 594 C C . LYS A 1 81 ? -8.369 4.641 13.573 1.00 95.75 81 LYS A C 1
ATOM 596 O O . LYS A 1 81 ? -8.631 5.332 12.589 1.00 95.75 81 LYS A O 1
ATOM 601 N N . GLY A 1 82 ? -7.121 4.343 13.933 1.00 95.06 82 GLY A N 1
ATOM 602 C CA . GLY A 1 82 ? -5.950 4.819 13.201 1.00 95.06 82 GLY A CA 1
ATOM 603 C C . GLY A 1 82 ? -5.984 4.390 11.737 1.00 95.06 82 GLY A C 1
ATOM 604 O O . GLY A 1 82 ? -5.798 5.224 10.848 1.00 95.06 82 GLY A O 1
ATOM 605 N N . ASN A 1 83 ? -6.327 3.126 11.471 1.00 95.31 83 ASN A N 1
ATOM 606 C CA . ASN A 1 83 ? -6.470 2.638 10.104 1.00 95.31 83 ASN A CA 1
ATOM 607 C C . ASN A 1 83 ? -7.609 3.335 9.354 1.00 95.31 83 ASN A C 1
ATOM 609 O O . ASN A 1 83 ? -7.409 3.718 8.208 1.00 95.31 83 ASN A O 1
ATOM 613 N N . LEU A 1 84 ? -8.775 3.547 9.968 1.00 96.25 84 LEU A N 1
ATOM 614 C CA . LEU A 1 84 ? -9.905 4.215 9.308 1.00 96.25 84 LEU A CA 1
ATOM 615 C C . LEU A 1 84 ? -9.625 5.686 8.982 1.00 96.25 84 LEU A C 1
ATOM 617 O O . LEU A 1 84 ? -9.964 6.140 7.887 1.00 96.25 84 LEU A O 1
ATOM 621 N N . HIS A 1 85 ? -8.935 6.410 9.868 1.00 95.38 85 HIS A N 1
ATOM 622 C CA . HIS A 1 85 ? -8.438 7.751 9.553 1.00 95.38 85 HIS A CA 1
ATOM 623 C C . HIS A 1 85 ? -7.516 7.730 8.332 1.00 95.38 85 HIS A C 1
ATOM 625 O O . HIS A 1 85 ? -7.676 8.550 7.428 1.00 95.38 85 HIS A O 1
ATOM 631 N N . LEU A 1 86 ? -6.584 6.777 8.270 1.00 95.69 86 LEU A N 1
ATOM 632 C CA . LEU A 1 86 ? -5.677 6.642 7.132 1.00 95.69 86 LEU A CA 1
ATOM 633 C C . LEU A 1 86 ? -6.404 6.249 5.847 1.00 95.69 86 LEU A C 1
ATOM 635 O O . LEU A 1 86 ? -6.092 6.813 4.806 1.00 95.69 86 LEU A O 1
ATOM 639 N N . VAL A 1 87 ? -7.394 5.351 5.901 1.00 95.44 87 VAL A N 1
ATOM 640 C CA . VAL A 1 87 ? -8.211 4.997 4.728 1.00 95.44 87 VAL A CA 1
ATOM 641 C C . VAL A 1 87 ? -8.899 6.240 4.172 1.00 95.44 87 VAL A C 1
ATOM 643 O O . VAL A 1 87 ? -8.831 6.492 2.970 1.00 95.44 87 VAL A O 1
ATOM 646 N N . PHE A 1 88 ? -9.525 7.040 5.039 1.00 94.44 88 PHE A N 1
ATOM 647 C CA . PHE A 1 88 ? -10.185 8.274 4.623 1.00 94.44 88 PHE A CA 1
ATOM 648 C C . PHE A 1 88 ? -9.191 9.245 3.973 1.00 94.44 88 PHE A C 1
ATOM 650 O O . PHE A 1 88 ? -9.442 9.760 2.885 1.00 94.44 88 PHE A O 1
ATOM 657 N N . LEU A 1 89 ? -8.043 9.474 4.615 1.00 94.50 89 LEU A N 1
ATOM 658 C CA . LEU A 1 89 ? -7.028 10.413 4.139 1.00 94.50 89 LEU A CA 1
ATOM 659 C C . LEU A 1 89 ? -6.351 9.939 2.841 1.00 94.50 89 LEU A C 1
ATOM 661 O O . LEU A 1 89 ? -6.114 10.742 1.941 1.00 94.50 89 LEU A O 1
ATOM 665 N N . PHE A 1 90 ? -6.094 8.642 2.680 1.00 95.81 90 PHE A N 1
ATOM 666 C CA . PHE A 1 90 ? -5.437 8.098 1.488 1.00 95.81 90 PHE A CA 1
ATOM 667 C C . PHE A 1 90 ? -6.249 8.252 0.198 1.00 95.81 90 PHE A C 1
ATOM 669 O O . PHE A 1 90 ? -5.661 8.238 -0.883 1.00 95.81 90 PHE A O 1
ATOM 676 N N . ARG A 1 91 ? -7.566 8.476 0.283 1.00 92.50 91 ARG A N 1
ATOM 677 C CA . ARG A 1 91 ? -8.387 8.848 -0.884 1.00 92.50 91 ARG A CA 1
ATOM 678 C C . ARG A 1 91 ? -7.898 10.147 -1.536 1.00 92.50 91 ARG A C 1
ATOM 680 O O . ARG A 1 91 ? -7.867 10.235 -2.758 1.00 92.50 91 ARG A O 1
ATOM 687 N N . ASP A 1 92 ? -7.459 11.112 -0.730 1.00 93.19 92 ASP A N 1
ATOM 688 C CA . ASP A 1 92 ? -6.853 12.367 -1.195 1.00 93.19 92 ASP A CA 1
ATOM 689 C C . ASP A 1 92 ? -5.408 12.144 -1.673 1.00 93.19 92 ASP A C 1
ATOM 691 O O . ASP A 1 92 ? -5.018 12.613 -2.744 1.00 93.19 92 ASP A O 1
ATOM 695 N N . PHE A 1 93 ? -4.629 11.342 -0.937 1.00 95.44 93 PHE A N 1
ATOM 696 C CA . PHE A 1 93 ? -3.237 11.063 -1.295 1.00 95.44 93 PHE A CA 1
ATOM 697 C C . PHE A 1 93 ? -3.080 10.331 -2.635 1.00 95.44 93 PHE A C 1
ATOM 699 O O . PHE A 1 93 ? -2.166 10.651 -3.395 1.00 95.44 93 PHE A O 1
ATOM 706 N N . ARG A 1 94 ? -3.963 9.374 -2.961 1.00 94.12 94 ARG A N 1
ATOM 707 C CA . ARG A 1 94 ? -3.858 8.552 -4.182 1.00 94.12 94 ARG A CA 1
ATOM 708 C C . ARG A 1 94 ? -3.722 9.401 -5.446 1.00 94.12 94 ARG A C 1
ATOM 710 O O . ARG A 1 94 ? -2.856 9.135 -6.277 1.00 94.12 94 ARG A O 1
ATOM 717 N N . HIS A 1 95 ? -4.571 10.417 -5.591 1.00 88.81 95 HIS A N 1
ATOM 718 C CA . HIS A 1 95 ? -4.553 11.293 -6.763 1.00 88.81 95 HIS A CA 1
ATOM 719 C C . HIS A 1 95 ? -3.243 12.072 -6.860 1.00 88.81 95 HIS A C 1
ATOM 721 O O . HIS A 1 95 ? -2.632 12.137 -7.926 1.00 88.81 95 HIS A O 1
ATOM 727 N N . ARG A 1 96 ? -2.776 12.604 -5.728 1.00 92.44 96 ARG A N 1
ATOM 728 C CA . ARG A 1 96 ? -1.501 13.315 -5.646 1.00 92.44 96 ARG A CA 1
ATOM 729 C C . ARG A 1 96 ? -0.322 12.419 -6.013 1.00 92.44 96 ARG A C 1
ATOM 731 O O . ARG A 1 96 ? 0.549 12.852 -6.765 1.00 92.44 96 ARG A O 1
ATOM 738 N N . LEU A 1 97 ? -0.309 11.186 -5.507 1.00 94.00 97 LEU A N 1
ATOM 739 C CA . LEU A 1 97 ? 0.746 10.220 -5.787 1.00 94.00 97 LEU A CA 1
ATOM 740 C C . LEU A 1 97 ? 0.826 9.909 -7.286 1.00 94.00 97 LEU A C 1
ATOM 742 O O . LEU A 1 97 ? 1.914 9.972 -7.847 1.00 94.00 97 LEU A O 1
ATOM 746 N N . GLY A 1 98 ? -0.312 9.669 -7.949 1.00 92.94 98 GLY A N 1
ATOM 747 C CA . GLY A 1 98 ? -0.349 9.440 -9.399 1.00 92.94 98 GLY A CA 1
ATOM 748 C C . GLY A 1 98 ? 0.276 10.590 -10.199 1.00 92.94 98 GLY A C 1
ATOM 749 O O . GLY A 1 98 ? 1.157 10.361 -11.023 1.00 92.94 98 GLY A O 1
ATOM 750 N N . THR A 1 99 ? -0.095 11.837 -9.898 1.00 93.56 99 THR A N 1
ATOM 751 C CA . THR A 1 99 ? 0.491 13.022 -10.552 1.00 93.56 99 THR A CA 1
ATOM 752 C C . THR A 1 99 ? 1.990 13.162 -10.274 1.00 93.56 99 THR A C 1
ATOM 754 O O . THR A 1 99 ? 2.761 13.527 -11.162 1.00 93.56 99 THR A O 1
ATOM 757 N N . ALA A 1 100 ? 2.425 12.882 -9.043 1.00 93.19 100 ALA A N 1
ATOM 758 C CA . ALA A 1 100 ? 3.836 12.945 -8.681 1.00 93.19 100 ALA A CA 1
ATOM 759 C C . ALA A 1 100 ? 4.673 11.900 -9.431 1.00 93.19 100 ALA A C 1
ATOM 761 O O . ALA A 1 100 ? 5.783 12.208 -9.865 1.00 93.19 100 ALA A O 1
ATOM 762 N N . MET A 1 101 ? 4.136 10.693 -9.612 1.00 93.25 101 MET A N 1
ATOM 763 C CA . MET A 1 101 ? 4.794 9.611 -10.342 1.00 93.25 101 MET A CA 1
ATOM 764 C C . MET A 1 101 ? 5.020 9.959 -11.813 1.00 93.25 101 MET A C 1
ATOM 766 O O . MET A 1 101 ? 6.149 9.828 -12.287 1.00 93.25 101 MET A O 1
ATOM 770 N N . GLU A 1 102 ? 3.990 10.450 -12.511 1.00 94.25 102 GLU A N 1
ATOM 771 C CA . GLU A 1 102 ? 4.131 10.877 -13.912 1.00 94.25 102 GLU A CA 1
ATOM 772 C C . GLU A 1 102 ? 5.143 12.022 -14.032 1.00 94.25 102 GLU A C 1
ATOM 774 O O . GLU A 1 102 ? 6.052 11.968 -14.853 1.00 94.25 102 GLU A O 1
ATOM 779 N N . ARG A 1 103 ? 5.109 12.996 -13.113 1.00 95.25 103 ARG A N 1
ATOM 780 C CA . ARG A 1 103 ? 6.114 14.070 -13.077 1.00 95.25 103 ARG A CA 1
ATOM 781 C C . ARG A 1 103 ? 7.544 13.541 -12.907 1.00 95.25 103 ARG A C 1
ATOM 783 O O . ARG A 1 103 ? 8.464 14.040 -13.555 1.00 95.25 103 ARG A O 1
ATOM 790 N N . MET A 1 104 ? 7.772 12.578 -12.010 1.00 94.75 104 MET A N 1
ATOM 791 C CA . MET A 1 104 ? 9.109 11.992 -11.811 1.00 94.75 104 MET A CA 1
ATOM 792 C C . MET A 1 104 ? 9.591 11.249 -13.061 1.00 94.75 104 MET A C 1
ATOM 794 O O . MET A 1 104 ? 10.772 11.331 -13.396 1.00 94.75 104 MET A O 1
ATOM 798 N N . LYS A 1 105 ? 8.677 10.570 -13.757 1.00 94.81 105 LYS A N 1
ATOM 799 C CA . LYS A 1 105 ? 8.940 9.874 -15.018 1.00 94.81 105 LYS A CA 1
ATOM 800 C C . LYS A 1 105 ? 9.300 10.849 -16.137 1.00 94.81 105 LYS A C 1
ATOM 802 O O . LYS A 1 105 ? 10.349 10.685 -16.753 1.00 94.81 105 LYS A O 1
ATOM 807 N N . ASP A 1 106 ? 8.501 11.896 -16.328 1.00 95.44 106 ASP A N 1
ATOM 808 C CA . ASP A 1 106 ? 8.715 12.912 -17.366 1.00 95.44 106 ASP A CA 1
ATOM 809 C C . ASP A 1 106 ? 10.024 13.685 -17.168 1.00 95.44 106 ASP A C 1
ATOM 811 O O . ASP A 1 106 ? 10.709 14.036 -18.127 1.00 95.44 106 ASP A O 1
ATOM 815 N N . THR A 1 107 ? 10.396 13.943 -15.912 1.00 95.00 107 THR A N 1
ATOM 816 C CA . THR A 1 107 ? 11.624 14.684 -15.578 1.00 95.00 107 THR A CA 1
ATOM 817 C C . THR A 1 107 ? 12.868 13.800 -15.463 1.00 95.00 107 THR A C 1
ATOM 819 O O . THR A 1 107 ? 13.967 14.335 -15.314 1.00 95.00 107 THR A O 1
ATOM 822 N N . GLY A 1 108 ? 12.725 12.468 -15.498 1.00 92.94 108 GLY A N 1
ATOM 823 C CA . GLY A 1 108 ? 13.832 11.533 -15.270 1.00 92.94 108 GLY A CA 1
ATOM 824 C C . GLY A 1 108 ? 14.456 11.669 -13.875 1.00 92.94 108 GLY A C 1
ATOM 825 O O . GLY A 1 108 ? 15.660 11.484 -13.712 1.00 92.94 108 GLY A O 1
ATOM 826 N N . GLN A 1 109 ? 13.668 12.057 -12.868 1.00 92.06 109 GLN A N 1
ATOM 827 C CA . GLN A 1 109 ? 14.143 12.282 -11.501 1.00 92.06 109 GLN A CA 1
ATOM 828 C C . GLN A 1 109 ? 13.789 11.128 -10.559 1.00 92.06 109 GLN A C 1
ATOM 830 O O . GLN A 1 109 ? 12.932 10.285 -10.829 1.00 92.06 109 GLN A O 1
ATOM 835 N N . GLY A 1 110 ? 14.453 11.108 -9.401 1.00 90.62 110 GLY A N 1
ATOM 836 C CA . GLY A 1 110 ? 14.208 10.114 -8.359 1.00 90.62 110 GLY A CA 1
ATOM 837 C C . GLY A 1 110 ? 14.470 8.696 -8.879 1.00 90.62 110 GLY A C 1
ATOM 838 O O . GLY A 1 110 ? 15.567 8.445 -9.377 1.00 90.62 110 GLY A O 1
ATOM 839 N N . PRO A 1 111 ? 13.501 7.766 -8.798 1.00 94.19 111 PRO A N 1
ATOM 840 C CA . PRO A 1 11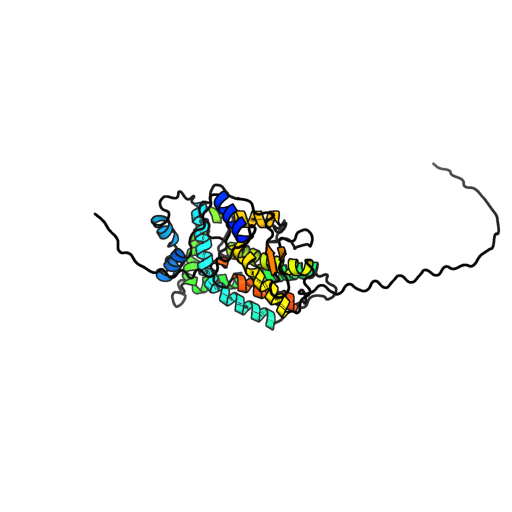1 ? 13.693 6.400 -9.280 1.00 94.19 111 PRO A CA 1
ATOM 841 C C . PRO A 1 111 ? 13.788 6.289 -10.815 1.00 94.19 111 PRO A C 1
ATOM 843 O O . PRO A 1 111 ? 14.108 5.215 -11.310 1.00 94.19 111 PRO A O 1
ATOM 846 N N . PHE A 1 112 ? 13.552 7.363 -11.577 1.00 96.25 112 PHE A N 1
ATOM 847 C CA . PHE A 1 112 ? 13.751 7.402 -13.036 1.00 96.25 112 PHE A CA 1
ATOM 848 C C . PHE A 1 112 ? 15.092 8.029 -13.453 1.00 96.25 112 PHE A C 1
ATOM 850 O O . PHE A 1 112 ? 15.364 8.170 -14.641 1.00 96.25 112 PHE A O 1
ATOM 857 N N . ALA A 1 113 ? 15.948 8.404 -12.497 1.00 95.00 113 ALA A N 1
ATOM 858 C CA . ALA A 1 113 ? 17.283 8.903 -12.807 1.00 95.00 113 ALA A CA 1
ATOM 859 C C . ALA A 1 113 ? 18.166 7.799 -13.402 1.00 95.00 113 ALA A C 1
ATOM 861 O O . ALA A 1 113 ? 18.105 6.646 -12.973 1.00 95.00 113 ALA A O 1
ATOM 862 N N . ALA A 1 114 ? 19.015 8.164 -14.366 1.00 93.88 114 ALA A N 1
ATOM 863 C CA . ALA A 1 114 ? 19.910 7.224 -15.033 1.00 93.88 114 ALA A CA 1
ATOM 864 C C . ALA A 1 114 ? 20.802 6.473 -14.029 1.00 93.88 114 ALA A C 1
ATOM 866 O O . ALA A 1 114 ? 21.423 7.074 -13.150 1.00 93.88 114 ALA A O 1
ATOM 867 N N . LEU A 1 115 ? 20.895 5.152 -14.197 1.00 92.56 115 LEU A N 1
ATOM 868 C CA . LEU A 1 115 ? 21.763 4.295 -13.394 1.00 92.56 115 LEU A CA 1
ATOM 869 C C . LEU A 1 115 ? 23.079 3.991 -14.125 1.00 92.56 115 LEU A C 1
ATOM 871 O O . LEU A 1 115 ? 23.089 3.867 -15.354 1.00 92.56 115 LEU A O 1
ATOM 875 N N . PRO A 1 116 ? 24.193 3.793 -13.396 1.00 90.88 116 PRO A N 1
ATOM 876 C CA . PRO A 1 116 ? 25.436 3.334 -13.998 1.00 90.88 116 PRO A CA 1
ATOM 877 C C . PRO A 1 116 ? 25.272 1.976 -14.697 1.00 90.88 116 PRO A C 1
ATOM 879 O O . PRO A 1 116 ? 24.756 1.017 -14.121 1.00 90.88 116 PRO A O 1
ATOM 882 N N . GLN A 1 117 ? 25.765 1.864 -15.933 1.00 86.25 117 GLN A N 1
ATOM 883 C CA . GLN A 1 117 ? 25.595 0.654 -16.749 1.00 86.25 117 GLN A CA 1
ATOM 884 C C . GLN A 1 117 ? 26.303 -0.579 -16.165 1.00 86.25 117 GLN A C 1
ATOM 886 O O . GLN A 1 117 ? 25.796 -1.691 -16.296 1.00 86.25 117 GLN A O 1
ATOM 891 N N . TRP A 1 118 ? 27.429 -0.388 -15.472 1.00 84.81 118 TRP A N 1
ATOM 892 C CA . TRP A 1 118 ? 28.227 -1.456 -14.852 1.00 84.81 118 TRP A CA 1
ATOM 893 C C . TRP A 1 118 ? 27.567 -2.100 -13.625 1.00 84.81 118 TRP A C 1
ATOM 895 O O . TRP A 1 118 ? 28.063 -3.090 -13.092 1.00 84.81 118 TRP A O 1
ATOM 905 N N . MET A 1 119 ? 26.460 -1.536 -13.144 1.00 90.75 119 MET A N 1
ATOM 906 C CA . MET A 1 119 ? 25.800 -1.992 -11.932 1.00 90.75 119 MET A CA 1
ATOM 907 C C . MET A 1 119 ? 25.054 -3.310 -12.155 1.00 90.75 119 MET A C 1
ATOM 909 O O . MET A 1 119 ? 24.233 -3.410 -13.072 1.00 90.75 119 MET A O 1
ATOM 913 N N . SER A 1 120 ? 25.285 -4.291 -11.276 1.00 89.06 120 SER A N 1
ATOM 914 C CA . SER A 1 120 ? 24.544 -5.558 -11.278 1.00 89.06 120 SER A CA 1
ATOM 915 C C . SER A 1 120 ? 23.053 -5.339 -11.002 1.00 89.06 120 SER A C 1
ATOM 917 O O . SER A 1 120 ? 22.668 -4.388 -10.320 1.00 89.06 120 SER A O 1
ATOM 919 N N . ALA A 1 121 ? 22.199 -6.243 -11.490 1.00 87.81 121 ALA A N 1
ATOM 920 C CA . ALA A 1 121 ? 20.750 -6.140 -11.302 1.00 87.81 121 ALA A CA 1
ATOM 921 C C . ALA A 1 121 ? 20.343 -6.042 -9.821 1.00 87.81 121 ALA A C 1
ATOM 923 O O . ALA A 1 121 ? 19.502 -5.221 -9.473 1.00 87.81 121 ALA A O 1
ATOM 924 N N . GLN A 1 122 ? 21.002 -6.798 -8.936 1.00 86.50 122 GLN A N 1
ATOM 925 C CA . GLN A 1 122 ? 20.762 -6.741 -7.491 1.00 86.50 122 GLN A CA 1
ATOM 926 C C . GLN A 1 122 ? 21.006 -5.338 -6.911 1.00 86.50 122 GLN A C 1
ATOM 928 O O . GLN A 1 122 ? 20.178 -4.825 -6.158 1.00 86.50 122 GLN A O 1
ATOM 933 N N . HIS A 1 123 ? 22.112 -4.687 -7.288 1.00 88.62 123 HIS A N 1
ATOM 934 C CA . HIS A 1 123 ? 22.393 -3.317 -6.854 1.00 88.62 123 HIS A CA 1
ATOM 935 C C . HIS A 1 123 ? 21.403 -2.312 -7.455 1.00 88.62 123 HIS A C 1
ATOM 937 O O . HIS A 1 123 ? 20.973 -1.397 -6.752 1.00 88.62 123 HIS A O 1
ATOM 943 N N . ARG A 1 124 ? 20.983 -2.507 -8.715 1.00 91.88 124 ARG A N 1
ATOM 944 C CA . ARG A 1 124 ? 19.947 -1.670 -9.345 1.00 91.88 124 ARG A CA 1
ATOM 945 C C . ARG A 1 124 ? 18.627 -1.761 -8.582 1.00 91.88 124 ARG A C 1
ATOM 947 O O . ARG A 1 124 ? 18.082 -0.725 -8.220 1.00 91.88 124 ARG A O 1
ATOM 954 N N . PHE A 1 125 ? 18.151 -2.967 -8.266 1.00 91.19 125 PHE A N 1
ATOM 955 C CA . PHE A 1 125 ? 16.944 -3.157 -7.455 1.00 91.19 125 PHE A CA 1
ATOM 956 C C . PHE A 1 125 ? 17.058 -2.482 -6.086 1.00 91.19 125 PHE A C 1
ATOM 958 O O . PHE A 1 125 ? 16.163 -1.731 -5.700 1.00 91.19 125 PHE A O 1
ATOM 965 N N . GLY A 1 126 ? 18.177 -2.672 -5.378 1.00 88.88 126 GLY A N 1
ATOM 966 C CA . GLY A 1 126 ? 18.399 -2.041 -4.073 1.00 88.88 126 GLY A CA 1
ATOM 967 C C . GLY A 1 126 ? 18.331 -0.510 -4.119 1.00 88.88 126 GLY A C 1
ATOM 968 O O . GLY A 1 126 ? 17.652 0.112 -3.294 1.00 88.88 126 GLY A O 1
ATOM 969 N N . LEU A 1 127 ? 18.980 0.106 -5.111 1.00 91.19 127 LEU A N 1
ATOM 970 C CA . LEU A 1 127 ? 18.962 1.560 -5.282 1.00 91.19 127 LEU A CA 1
ATOM 971 C C . LEU A 1 127 ? 17.593 2.082 -5.710 1.00 91.19 127 LEU A C 1
ATOM 973 O O . LEU A 1 127 ? 17.136 3.078 -5.156 1.00 91.19 127 LEU A O 1
ATOM 977 N N . LEU A 1 128 ? 16.917 1.417 -6.646 1.00 94.31 128 LEU A N 1
ATOM 978 C CA . LEU A 1 128 ? 15.603 1.849 -7.127 1.00 94.31 128 LEU A CA 1
ATOM 979 C C . LEU A 1 128 ? 14.518 1.706 -6.064 1.00 94.31 128 LEU A C 1
ATOM 981 O O . LEU A 1 128 ? 13.665 2.585 -5.947 1.00 94.31 128 LEU A O 1
ATOM 985 N N . ARG A 1 129 ? 14.584 0.658 -5.239 1.00 91.88 129 ARG A N 1
ATOM 986 C CA . ARG A 1 129 ? 13.712 0.499 -4.072 1.00 91.88 129 ARG A CA 1
ATOM 987 C C . ARG A 1 129 ? 13.901 1.654 -3.093 1.00 91.88 129 ARG A C 1
ATOM 989 O O . ARG A 1 129 ? 12.935 2.311 -2.716 1.00 91.88 129 ARG A O 1
ATOM 996 N N . THR A 1 130 ? 15.157 1.961 -2.768 1.00 90.75 130 THR A N 1
ATOM 997 C CA . THR A 1 130 ? 15.516 3.087 -1.892 1.00 90.75 130 THR A CA 1
ATOM 998 C C . THR A 1 130 ? 15.041 4.419 -2.471 1.00 90.75 130 THR A C 1
ATOM 1000 O O . THR A 1 130 ? 14.391 5.202 -1.782 1.00 90.75 130 THR A O 1
ATOM 1003 N N . ALA A 1 131 ? 15.306 4.667 -3.755 1.00 92.94 131 ALA A N 1
ATOM 1004 C CA . ALA A 1 131 ? 14.886 5.879 -4.448 1.00 92.94 131 ALA A CA 1
ATOM 1005 C C . ALA A 1 131 ? 13.356 6.010 -4.508 1.00 92.94 131 ALA A C 1
ATOM 1007 O O . ALA A 1 131 ? 12.834 7.107 -4.308 1.00 92.94 131 ALA A O 1
ATOM 1008 N N . GLY A 1 132 ? 12.638 4.902 -4.720 1.00 93.50 132 GLY A N 1
ATOM 1009 C CA . GLY A 1 132 ? 11.178 4.845 -4.676 1.00 93.50 132 GLY A CA 1
ATOM 1010 C C . GLY A 1 132 ? 10.628 5.231 -3.304 1.00 93.50 132 GLY A C 1
ATOM 1011 O O . GLY A 1 132 ? 9.773 6.109 -3.218 1.00 93.50 132 GLY A O 1
ATOM 1012 N N . CYS A 1 133 ? 11.173 4.664 -2.224 1.00 92.88 133 CYS A N 1
ATOM 1013 C CA . CYS A 1 133 ? 10.769 4.998 -0.853 1.00 92.88 133 CYS A CA 1
ATOM 1014 C C . CYS A 1 133 ? 11.092 6.444 -0.475 1.00 92.88 133 CYS A C 1
ATOM 1016 O O . CYS A 1 133 ? 10.267 7.129 0.126 1.00 92.88 133 CYS A O 1
ATOM 1018 N N . LEU A 1 134 ? 12.266 6.951 -0.859 1.00 92.94 134 LEU A N 1
ATOM 1019 C CA . LEU A 1 134 ? 12.616 8.354 -0.638 1.00 92.94 134 LEU A CA 1
ATOM 1020 C C . LEU A 1 134 ? 11.688 9.294 -1.417 1.00 92.94 134 LEU A C 1
ATOM 1022 O O . LEU A 1 134 ? 11.247 10.300 -0.864 1.00 92.94 134 LEU A O 1
ATOM 1026 N N . GLY A 1 135 ? 11.360 8.961 -2.668 1.00 93.44 135 GLY A N 1
ATOM 1027 C CA . GLY A 1 135 ? 10.384 9.700 -3.469 1.00 93.44 135 GLY A CA 1
ATOM 1028 C C . GLY A 1 135 ? 8.998 9.704 -2.822 1.00 93.44 135 GLY A C 1
ATOM 1029 O O . GLY A 1 135 ? 8.414 10.766 -2.625 1.00 93.44 135 GLY A O 1
ATOM 1030 N N . LEU A 1 136 ? 8.513 8.533 -2.406 1.00 95.38 136 LEU A N 1
ATOM 1031 C CA . LEU A 1 136 ? 7.225 8.362 -1.733 1.00 95.38 136 LEU A CA 1
ATOM 1032 C C . LEU A 1 136 ? 7.153 9.150 -0.421 1.00 95.38 136 LEU A C 1
ATOM 1034 O O . LEU A 1 136 ? 6.172 9.847 -0.167 1.00 95.38 136 LEU A O 1
ATOM 1038 N N . ASN A 1 137 ? 8.208 9.082 0.392 1.00 95.44 137 ASN A N 1
ATOM 1039 C CA . ASN A 1 137 ? 8.285 9.797 1.661 1.00 95.44 137 ASN A CA 1
ATOM 1040 C C . ASN A 1 137 ? 8.228 11.315 1.462 1.00 95.44 137 ASN A C 1
ATOM 1042 O O . ASN A 1 137 ? 7.516 11.978 2.210 1.00 95.44 137 ASN A O 1
ATOM 1046 N N . ARG A 1 138 ? 8.902 11.856 0.436 1.00 95.50 138 ARG A N 1
ATOM 1047 C CA . ARG A 1 138 ? 8.811 13.288 0.100 1.00 95.50 138 ARG A CA 1
ATOM 1048 C C . ARG A 1 138 ? 7.390 13.694 -0.284 1.00 95.50 138 ARG A C 1
ATOM 1050 O O . ARG A 1 138 ? 6.926 14.748 0.144 1.00 95.50 138 ARG A O 1
ATOM 1057 N N . GLU A 1 139 ? 6.690 12.868 -1.060 1.00 96.38 139 GLU A N 1
ATOM 1058 C CA . GLU A 1 139 ? 5.299 13.154 -1.430 1.00 96.38 139 GLU A CA 1
ATOM 1059 C C . GLU A 1 139 ? 4.352 13.067 -0.230 1.00 96.38 139 GLU A C 1
ATOM 1061 O O . GLU A 1 139 ? 3.460 13.904 -0.112 1.00 96.38 139 GLU A O 1
ATOM 1066 N N . LEU A 1 140 ? 4.566 12.117 0.686 1.00 96.69 140 LEU A N 1
ATOM 1067 C CA . LEU A 1 140 ? 3.824 12.022 1.947 1.00 96.69 140 LEU A CA 1
ATOM 1068 C C . LEU A 1 140 ? 4.079 13.229 2.861 1.00 96.69 140 LEU A C 1
ATOM 1070 O O . LEU A 1 140 ? 3.132 13.758 3.441 1.00 96.69 140 LEU A O 1
ATOM 1074 N N . ASP A 1 141 ? 5.327 13.691 2.961 1.00 97.00 141 ASP A N 1
ATOM 1075 C CA . ASP A 1 141 ? 5.693 14.880 3.742 1.00 97.00 141 ASP A CA 1
ATOM 1076 C C . ASP A 1 141 ? 4.989 16.127 3.200 1.00 97.00 141 ASP A C 1
ATOM 1078 O O . ASP A 1 141 ? 4.308 16.851 3.931 1.00 97.00 141 ASP A O 1
ATOM 1082 N N . ALA A 1 142 ? 5.085 16.342 1.888 1.00 96.25 142 ALA A N 1
ATOM 1083 C CA . ALA A 1 142 ? 4.460 17.480 1.233 1.00 96.25 142 ALA A CA 1
ATOM 1084 C C . ALA A 1 142 ? 2.920 17.385 1.230 1.00 96.25 142 ALA A C 1
ATOM 1086 O O . ALA A 1 142 ? 2.235 18.410 1.222 1.00 96.25 142 ALA A O 1
ATOM 1087 N N . TRP A 1 143 ? 2.365 16.171 1.227 1.00 95.81 143 TRP A N 1
ATOM 1088 C CA . TRP A 1 143 ? 0.931 15.922 1.366 1.00 95.81 143 TRP A CA 1
ATOM 1089 C C . TRP A 1 143 ? 0.417 16.254 2.763 1.00 95.81 143 TRP A C 1
ATOM 1091 O O . TRP A 1 143 ? -0.590 16.948 2.890 1.00 95.81 143 TRP A O 1
ATOM 1101 N N . MET A 1 144 ? 1.122 15.824 3.807 1.00 95.19 144 MET A N 1
ATOM 1102 C CA . MET A 1 144 ? 0.730 16.139 5.178 1.00 95.19 144 MET A CA 1
ATOM 1103 C C . MET A 1 144 ? 0.812 17.639 5.463 1.00 95.19 144 MET A C 1
ATOM 1105 O O . MET A 1 144 ? -0.127 18.183 6.039 1.00 95.19 144 MET A O 1
ATOM 1109 N N . ALA A 1 145 ? 1.861 18.324 4.999 1.00 93.56 145 ALA A N 1
ATOM 1110 C CA . ALA A 1 145 ? 1.961 19.780 5.124 1.00 93.56 145 ALA A CA 1
ATOM 1111 C C . ALA A 1 145 ? 0.788 20.508 4.433 1.00 93.56 145 ALA A C 1
ATOM 1113 O O . ALA A 1 145 ? 0.211 21.446 4.984 1.00 93.56 145 ALA A O 1
ATOM 1114 N N . ASP A 1 146 ? 0.388 20.042 3.247 1.00 93.00 146 ASP A N 1
ATOM 1115 C CA . ASP A 1 146 ? -0.775 20.567 2.527 1.00 93.00 146 ASP A CA 1
ATOM 1116 C C . ASP A 1 146 ? -2.100 20.306 3.273 1.00 93.00 146 ASP A C 1
ATOM 1118 O O . ASP A 1 146 ? -2.933 21.207 3.396 1.00 93.00 146 ASP A O 1
ATOM 1122 N N . LEU A 1 147 ? -2.294 19.107 3.833 1.00 91.81 147 LEU A N 1
ATOM 1123 C CA . LEU A 1 147 ? -3.468 18.796 4.657 1.00 91.81 147 LEU A CA 1
ATOM 1124 C C . LEU A 1 147 ? -3.559 19.681 5.902 1.00 91.81 147 LEU A C 1
ATOM 1126 O O . LEU A 1 147 ? -4.660 20.092 6.281 1.00 91.81 147 LEU A O 1
ATOM 1130 N N . GLU A 1 148 ? -2.425 19.980 6.535 1.00 88.19 148 GLU A N 1
ATOM 1131 C CA . GLU A 1 148 ? -2.374 20.893 7.675 1.00 88.19 148 GLU A CA 1
ATOM 1132 C C . GLU A 1 148 ? -2.769 22.316 7.274 1.00 88.19 148 GLU A C 1
ATOM 1134 O O . GLU A 1 148 ? -3.589 22.930 7.962 1.00 88.19 148 GLU A O 1
ATOM 1139 N N . ALA A 1 149 ? -2.281 22.807 6.132 1.00 88.75 149 ALA A N 1
ATOM 1140 C CA . ALA A 1 149 ? -2.664 24.112 5.596 1.00 88.75 149 ALA A CA 1
ATOM 1141 C C . ALA A 1 149 ? -4.166 24.178 5.266 1.00 88.75 149 ALA A C 1
ATOM 1143 O O . ALA A 1 149 ? -4.860 25.091 5.721 1.00 88.75 149 ALA A O 1
ATOM 1144 N N . ARG A 1 150 ? -4.706 23.163 4.571 1.00 87.38 150 ARG A N 1
ATOM 1145 C CA . ARG A 1 150 ? -6.153 23.018 4.295 1.00 87.38 150 ARG A CA 1
ATOM 1146 C C . ARG A 1 150 ? -6.987 22.824 5.562 1.00 87.38 150 ARG A C 1
ATOM 1148 O O . ARG A 1 150 ? -8.210 22.967 5.540 1.00 87.38 150 ARG A O 1
ATOM 1155 N N . GLY A 1 151 ? -6.343 22.447 6.662 1.00 81.62 151 GLY A N 1
ATOM 1156 C CA . GLY A 1 151 ? -6.963 22.259 7.957 1.00 81.62 151 GLY A CA 1
ATOM 1157 C C . GLY A 1 151 ? -6.898 23.477 8.884 1.00 81.62 151 GLY A C 1
ATOM 1158 O O . GLY A 1 151 ? -7.489 23.443 9.962 1.00 81.62 151 GLY A O 1
ATOM 1159 N N . ALA A 1 152 ? -6.197 24.548 8.531 1.00 80.06 152 ALA A N 1
ATOM 1160 C CA . ALA A 1 152 ? -6.028 25.671 9.444 1.00 80.06 152 ALA A CA 1
ATOM 1161 C C . ALA A 1 152 ? -7.380 26.355 9.774 1.00 80.06 152 ALA A C 1
ATOM 1163 O O . ALA A 1 152 ? -8.241 26.439 8.897 1.00 80.06 152 ALA A O 1
ATOM 1164 N N . PRO A 1 153 ? -7.603 26.856 11.010 1.00 72.25 153 PRO A N 1
ATOM 1165 C CA . PRO A 1 153 ? -8.828 27.584 11.378 1.00 72.25 153 PRO A CA 1
ATOM 1166 C C . PRO A 1 153 ? -9.185 28.743 10.435 1.00 72.25 153 PRO A C 1
ATOM 1168 O O . PRO A 1 153 ? -10.356 29.055 10.254 1.00 72.25 153 PRO A O 1
ATOM 1171 N N . GLN A 1 154 ? -8.164 29.352 9.836 1.00 73.31 154 GLN A N 1
ATOM 1172 C CA . GLN A 1 154 ? -8.237 30.470 8.901 1.00 73.31 154 GLN A CA 1
ATOM 1173 C C . GLN A 1 154 ? -8.343 30.055 7.420 1.00 73.31 154 GLN A C 1
ATOM 1175 O O . GLN A 1 154 ? -8.378 30.925 6.553 1.00 73.31 154 GLN A O 1
ATOM 1180 N N . ALA A 1 155 ? -8.347 28.755 7.103 1.00 69.38 155 ALA A N 1
ATOM 1181 C CA . ALA A 1 155 ? -8.435 28.282 5.723 1.00 69.38 155 ALA A CA 1
ATOM 1182 C C . ALA A 1 155 ? -9.846 28.535 5.140 1.00 69.38 155 ALA A C 1
ATOM 1184 O O . ALA A 1 155 ? -10.841 28.203 5.793 1.00 69.38 155 ALA A O 1
ATOM 1185 N N . PRO A 1 156 ? -9.969 29.093 3.918 1.00 54.38 156 PRO A N 1
ATOM 1186 C CA . PRO A 1 156 ? -11.262 29.268 3.268 1.00 54.38 156 PRO A CA 1
ATOM 1187 C C . PRO A 1 156 ? -11.860 27.912 2.859 1.00 54.38 156 PRO A C 1
ATOM 1189 O O . PRO A 1 156 ? -11.204 27.110 2.201 1.00 54.38 156 PRO A O 1
ATOM 1192 N N . ILE A 1 157 ? -13.135 27.706 3.207 1.00 60.41 157 ILE A N 1
ATOM 1193 C CA . ILE A 1 157 ? -13.950 26.497 2.985 1.00 60.41 157 ILE A CA 1
ATOM 1194 C C . ILE A 1 157 ? -13.482 25.258 3.767 1.00 60.41 157 ILE A C 1
ATOM 1196 O O . ILE A 1 157 ? -12.317 24.878 3.840 1.00 60.41 157 ILE A O 1
ATOM 1200 N N . ALA A 1 158 ? -14.469 24.575 4.344 1.00 68.06 158 ALA A N 1
ATOM 1201 C CA . ALA A 1 158 ? -14.310 23.384 5.151 1.00 68.06 158 ALA A CA 1
ATOM 1202 C C . ALA A 1 158 ? -13.871 22.176 4.290 1.00 68.06 158 ALA A C 1
ATOM 1204 O O . ALA A 1 158 ? -14.695 21.340 3.918 1.00 68.06 158 ALA A O 1
ATOM 1205 N N . CYS A 1 159 ? -12.569 22.038 4.017 1.00 83.19 159 CYS A N 1
ATOM 1206 C CA . CYS A 1 159 ? -11.996 20.838 3.395 1.00 83.19 159 CYS A CA 1
ATOM 1207 C C . CYS A 1 159 ? -12.218 19.606 4.304 1.00 83.19 159 CYS A C 1
ATOM 1209 O O . CYS A 1 159 ? -11.698 19.590 5.429 1.00 83.19 159 CYS A O 1
ATOM 1211 N N . PRO A 1 160 ? -12.970 18.569 3.871 1.00 86.62 160 PRO A N 1
ATOM 1212 C CA . PRO A 1 160 ? -13.211 17.372 4.681 1.00 86.62 160 PRO A CA 1
ATOM 1213 C C . PRO A 1 160 ? -11.918 16.645 5.060 1.00 86.62 160 PRO A C 1
ATOM 1215 O O . PRO A 1 160 ? -11.745 16.270 6.218 1.00 86.62 160 PRO A O 1
ATOM 1218 N N . PHE A 1 161 ? -10.961 16.546 4.133 1.00 89.94 161 PHE A N 1
ATOM 1219 C CA . PHE A 1 161 ? -9.657 15.932 4.392 1.00 89.94 161 PHE A CA 1
ATOM 1220 C C . PHE A 1 161 ? -8.829 16.728 5.401 1.00 89.94 161 PHE A C 1
ATOM 1222 O O . PHE A 1 161 ? -8.271 16.141 6.321 1.00 89.94 161 PHE A O 1
ATOM 1229 N N . GLY A 1 162 ? -8.819 18.063 5.315 1.00 89.81 162 GLY A N 1
ATOM 1230 C CA . GLY A 1 162 ? -8.144 18.914 6.300 1.00 89.81 162 GLY A CA 1
ATOM 1231 C C . GLY A 1 162 ? -8.760 18.799 7.702 1.00 89.81 162 GLY A C 1
ATOM 1232 O O . GLY A 1 162 ? -8.041 18.802 8.704 1.00 89.81 162 GLY A O 1
ATOM 1233 N N . ARG A 1 163 ? -10.094 18.664 7.810 1.00 87.81 163 ARG A N 1
ATOM 1234 C CA . ARG A 1 163 ? -10.773 18.381 9.094 1.00 87.81 163 ARG A CA 1
ATOM 1235 C C . ARG A 1 163 ? -10.410 17.005 9.634 1.00 87.81 163 ARG A C 1
ATOM 1237 O O . ARG A 1 163 ? -10.034 16.900 10.801 1.00 87.81 163 ARG A O 1
ATOM 1244 N N . MET A 1 164 ? -10.477 15.982 8.786 1.00 91.06 164 MET A N 1
ATOM 1245 C CA . MET A 1 164 ? -10.121 14.619 9.164 1.00 91.06 164 MET A CA 1
ATOM 1246 C C . MET A 1 164 ? -8.652 14.523 9.585 1.00 91.06 164 MET A C 1
ATOM 1248 O O . MET A 1 164 ? -8.354 13.884 10.585 1.00 91.06 164 MET A O 1
ATOM 1252 N N . ALA A 1 165 ? -7.740 15.223 8.907 1.00 92.44 165 ALA A N 1
ATOM 1253 C CA . ALA A 1 165 ? -6.323 15.262 9.260 1.00 92.44 165 ALA A CA 1
ATOM 1254 C C . ALA A 1 165 ? -6.100 15.874 10.651 1.00 92.44 165 ALA A C 1
ATOM 1256 O O . ALA A 1 165 ? -5.336 15.333 11.451 1.00 92.44 165 ALA A O 1
ATOM 1257 N N . ARG A 1 166 ? -6.823 16.952 10.994 1.00 90.31 166 ARG A N 1
ATOM 1258 C CA . ARG A 1 166 ? -6.796 17.517 12.355 1.00 90.31 166 ARG A CA 1
ATOM 1259 C C . ARG A 1 166 ? -7.336 16.547 13.400 1.00 90.31 166 ARG A C 1
ATOM 1261 O O . ARG A 1 166 ? -6.745 16.433 14.474 1.00 90.31 166 ARG A O 1
ATOM 1268 N N . ALA A 1 167 ? -8.454 15.885 13.107 1.00 91.75 167 ALA A N 1
ATOM 1269 C CA . ALA A 1 167 ? -9.049 14.906 14.009 1.00 91.75 167 ALA A CA 1
ATOM 1270 C C . ALA A 1 167 ? -8.108 13.714 14.229 1.00 91.75 167 ALA A C 1
ATOM 1272 O O . ALA A 1 167 ? -7.814 13.378 15.375 1.00 91.75 167 ALA A O 1
ATOM 1273 N N . ALA A 1 168 ? -7.541 13.170 13.150 1.00 93.88 168 ALA A N 1
ATOM 1274 C CA . ALA A 1 168 ? -6.532 12.123 13.191 1.00 93.88 168 ALA A CA 1
ATOM 1275 C C . ALA A 1 168 ? -5.322 12.566 14.022 1.00 93.88 168 ALA A C 1
ATOM 1277 O O . ALA A 1 168 ? -4.930 11.861 14.943 1.00 93.88 168 ALA A O 1
ATOM 1278 N N . ARG A 1 169 ? -4.775 13.770 13.801 1.00 93.31 169 ARG A N 1
ATOM 1279 C CA . ARG A 1 169 ? -3.644 14.274 14.600 1.00 93.31 169 ARG A CA 1
ATOM 1280 C C . ARG A 1 169 ? -3.959 14.279 16.097 1.00 93.31 169 ARG A C 1
ATOM 1282 O O . ARG A 1 169 ? -3.169 13.767 16.880 1.00 93.31 169 ARG A O 1
ATOM 1289 N N . ARG A 1 170 ? -5.125 14.804 16.493 1.00 93.38 170 ARG A N 1
ATOM 1290 C CA . ARG A 1 170 ? -5.568 14.795 17.900 1.00 93.38 170 ARG A CA 1
ATOM 1291 C C . ARG A 1 170 ? -5.714 13.376 18.446 1.00 93.38 170 ARG A C 1
ATOM 1293 O O . ARG A 1 170 ? -5.288 13.123 19.567 1.00 93.38 170 ARG A O 1
ATOM 1300 N N . PHE A 1 171 ? -6.287 12.468 17.659 1.00 95.25 171 PHE A N 1
ATOM 1301 C CA . PHE A 1 171 ? -6.438 11.064 18.028 1.00 95.25 171 PHE A CA 1
ATOM 1302 C C . PHE A 1 171 ? -5.079 10.381 18.254 1.00 95.25 171 PHE A C 1
ATOM 1304 O O . PHE A 1 171 ? -4.858 9.834 19.331 1.00 95.25 171 PHE A O 1
ATOM 1311 N N . PHE A 1 172 ? -4.149 10.468 17.299 1.00 95.00 172 PHE A N 1
ATOM 1312 C CA . PHE A 1 172 ? -2.818 9.857 17.414 1.00 95.00 172 PHE A CA 1
ATOM 1313 C C . PHE A 1 172 ? -2.027 10.442 18.592 1.00 95.00 172 PHE A C 1
ATOM 1315 O O . PHE A 1 172 ? -1.450 9.690 19.370 1.00 95.00 172 PHE A O 1
ATOM 1322 N N . THR A 1 173 ? -2.068 11.765 18.791 1.00 93.69 173 THR A N 1
ATOM 1323 C CA . THR A 1 173 ? -1.434 12.409 19.952 1.00 93.69 173 THR A CA 1
ATOM 1324 C C . THR A 1 173 ? -2.095 12.025 21.275 1.00 93.69 173 THR A C 1
ATOM 1326 O O . THR A 1 173 ? -1.416 12.036 22.290 1.00 93.69 173 THR A O 1
ATOM 1329 N N . GLY A 1 174 ? -3.392 11.706 21.304 1.00 94.25 174 GLY A N 1
ATOM 1330 C CA . GLY A 1 174 ? -4.122 11.344 22.527 1.00 94.25 174 GLY A CA 1
ATOM 1331 C C . GLY A 1 174 ? -4.183 9.842 22.834 1.00 94.25 174 GLY A C 1
ATOM 1332 O O . GLY A 1 174 ? -4.603 9.459 23.927 1.00 94.25 174 GLY A O 1
ATOM 1333 N N . SER A 1 175 ? -3.799 8.981 21.891 1.00 95.00 175 SER A N 1
ATOM 1334 C CA . SER A 1 175 ? -3.832 7.526 22.050 1.00 95.00 175 SER A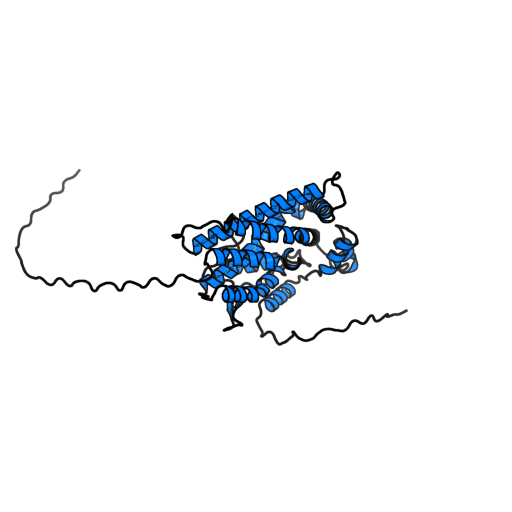 CA 1
ATOM 1335 C C . SER A 1 175 ? -2.587 7.028 22.780 1.00 95.00 175 SER A C 1
ATOM 1337 O O . SER A 1 175 ? -1.461 7.220 22.325 1.00 95.00 175 SER A O 1
ATOM 1339 N N . ALA A 1 176 ? -2.791 6.305 23.884 1.00 93.50 176 ALA A N 1
ATOM 1340 C CA . ALA A 1 176 ? -1.697 5.695 24.635 1.00 93.50 176 ALA A CA 1
ATOM 1341 C C . ALA A 1 176 ? -0.912 4.678 23.787 1.00 93.50 176 ALA A C 1
ATOM 1343 O O . ALA A 1 176 ? 0.295 4.546 23.966 1.00 93.50 176 ALA A O 1
ATOM 1344 N N . LEU A 1 177 ? -1.574 3.971 22.862 1.00 91.88 177 LEU A N 1
ATOM 1345 C CA . LEU A 1 177 ? -0.919 3.036 21.948 1.00 91.88 177 LEU A CA 1
ATOM 1346 C C . LEU A 1 177 ? 0.101 3.753 21.058 1.00 91.88 177 LEU A C 1
ATOM 1348 O O . LEU A 1 177 ? 1.259 3.345 20.997 1.00 91.88 177 LEU A O 1
ATOM 1352 N N . TYR A 1 178 ? -0.327 4.819 20.381 1.00 93.12 178 TYR A N 1
ATOM 1353 C CA . TYR A 1 178 ? 0.524 5.532 19.431 1.00 93.12 178 TYR A CA 1
ATOM 1354 C C . TYR A 1 178 ? 1.582 6.398 20.119 1.00 93.12 178 TYR A C 1
ATOM 1356 O O . TYR A 1 178 ? 2.695 6.487 19.611 1.00 93.12 178 TYR A O 1
ATOM 1364 N N . GLN A 1 179 ? 1.297 6.935 21.310 1.00 92.50 179 GLN A N 1
ATOM 1365 C CA . GLN A 1 179 ? 2.307 7.590 22.147 1.00 92.50 179 GLN A CA 1
ATOM 1366 C C . GLN A 1 179 ? 3.429 6.628 22.562 1.00 92.50 179 GLN A C 1
ATOM 1368 O O . GLN A 1 179 ? 4.599 6.977 22.441 1.00 92.50 179 GLN A O 1
ATOM 1373 N N . ARG A 1 180 ? 3.097 5.407 23.019 1.00 90.44 180 ARG A N 1
ATOM 1374 C CA . ARG A 1 180 ? 4.106 4.402 23.419 1.00 90.44 180 ARG A CA 1
ATOM 1375 C C . ARG A 1 180 ? 5.057 4.032 22.280 1.00 90.44 180 ARG A C 1
ATOM 1377 O O . ARG A 1 180 ? 6.202 3.691 22.545 1.00 90.44 180 ARG A O 1
ATOM 1384 N N . ALA A 1 181 ? 4.570 4.071 21.043 1.00 83.38 181 ALA A N 1
ATOM 1385 C CA . ALA A 1 181 ? 5.328 3.714 19.848 1.00 83.38 181 ALA A CA 1
ATOM 1386 C C . ALA A 1 181 ? 5.929 4.926 19.106 1.00 83.38 181 ALA A C 1
ATOM 1388 O O . ALA A 1 181 ? 6.468 4.749 18.017 1.00 83.38 181 ALA A O 1
ATOM 1389 N N . ASP A 1 182 ? 5.799 6.141 19.654 1.00 89.12 182 ASP A N 1
ATOM 1390 C CA . ASP A 1 182 ? 6.180 7.406 19.003 1.00 89.12 182 ASP A CA 1
ATOM 1391 C C . ASP A 1 182 ? 5.670 7.512 17.549 1.00 89.12 182 ASP A C 1
ATOM 1393 O O . ASP A 1 182 ? 6.377 7.816 16.582 1.00 89.12 182 ASP A O 1
ATOM 1397 N N . HIS A 1 183 ? 4.398 7.159 17.368 1.00 91.38 183 HIS A N 1
ATOM 1398 C CA . HIS A 1 183 ? 3.758 7.089 16.065 1.00 91.38 183 HIS A CA 1
ATOM 1399 C C . HIS A 1 183 ? 2.799 8.260 15.840 1.00 91.38 183 HIS A C 1
ATOM 1401 O O . HIS A 1 183 ? 1.899 8.539 16.628 1.00 91.38 183 HIS A O 1
ATOM 1407 N N . SER A 1 184 ? 2.967 8.918 14.695 1.00 93.56 184 SER A N 1
ATOM 1408 C CA . SER A 1 184 ? 2.093 9.963 14.178 1.00 93.56 184 SER A CA 1
ATOM 1409 C C . SER A 1 184 ? 1.332 9.455 12.953 1.00 93.56 184 SER A C 1
ATOM 1411 O O . SER A 1 184 ? 1.661 8.414 12.381 1.00 93.56 184 SER A O 1
ATOM 1413 N N . VAL A 1 185 ? 0.342 10.230 12.497 1.00 93.81 185 VAL A N 1
ATOM 1414 C CA . VAL A 1 185 ? -0.363 9.957 11.230 1.00 93.81 185 VAL A CA 1
ATOM 1415 C C . VAL A 1 185 ? 0.639 9.791 10.083 1.00 93.81 185 VAL A C 1
ATOM 1417 O O . VAL A 1 185 ? 0.552 8.836 9.317 1.00 93.81 185 VAL A O 1
ATOM 1420 N N . LEU A 1 186 ? 1.622 10.695 9.996 1.00 94.75 186 LEU A N 1
ATOM 1421 C CA . LEU A 1 186 ? 2.643 10.684 8.952 1.00 94.75 186 LEU A CA 1
ATOM 1422 C C . LEU A 1 186 ? 3.563 9.466 9.066 1.00 94.75 186 LEU A C 1
ATOM 1424 O O . LEU A 1 186 ? 3.851 8.840 8.048 1.00 94.75 186 LEU A O 1
ATOM 1428 N N . SER A 1 187 ? 4.024 9.108 10.270 1.00 93.50 187 SER A N 1
ATOM 1429 C CA . SER A 1 187 ? 4.937 7.968 10.402 1.00 93.50 187 SER A CA 1
ATOM 1430 C C . SER A 1 187 ? 4.246 6.648 10.067 1.00 93.50 187 SER A C 1
ATOM 1432 O O . SER A 1 187 ? 4.815 5.875 9.300 1.00 93.50 187 SER A O 1
ATOM 1434 N N . ILE A 1 188 ? 2.997 6.426 10.499 1.00 92.25 188 ILE A N 1
ATOM 1435 C CA . ILE A 1 188 ? 2.232 5.234 10.087 1.00 92.25 188 ILE A CA 1
ATOM 1436 C C . ILE A 1 188 ? 1.927 5.246 8.584 1.00 92.25 188 ILE A C 1
ATOM 1438 O O . ILE A 1 188 ? 2.014 4.208 7.926 1.00 92.25 188 ILE A O 1
ATOM 1442 N N . ALA A 1 189 ? 1.598 6.409 8.011 1.00 94.06 189 ALA A N 1
ATOM 1443 C CA . ALA A 1 189 ? 1.399 6.523 6.570 1.00 94.06 189 ALA A CA 1
ATOM 1444 C C . ALA A 1 189 ? 2.665 6.121 5.795 1.00 94.06 189 ALA A C 1
ATOM 1446 O O . ALA A 1 189 ? 2.568 5.360 4.830 1.00 94.06 189 ALA A O 1
ATOM 1447 N N . LYS A 1 190 ? 3.847 6.573 6.239 1.00 93.25 190 LYS A N 1
ATOM 1448 C CA . LYS A 1 190 ? 5.143 6.192 5.657 1.00 93.25 190 LYS A CA 1
ATOM 1449 C C . LYS A 1 190 ? 5.421 4.702 5.810 1.00 93.25 190 LYS A C 1
ATOM 1451 O O . LYS A 1 190 ? 5.740 4.059 4.814 1.00 93.25 190 LYS A O 1
ATOM 1456 N N . THR A 1 191 ? 5.294 4.140 7.013 1.00 88.94 191 THR A N 1
ATOM 1457 C CA . THR A 1 191 ? 5.598 2.716 7.233 1.00 88.94 191 THR A CA 1
ATOM 1458 C C . THR A 1 191 ? 4.688 1.821 6.395 1.00 88.94 191 THR A C 1
ATOM 1460 O O . THR A 1 191 ? 5.186 1.006 5.623 1.00 88.94 191 THR A O 1
ATOM 1463 N N . GLY A 1 192 ? 3.370 2.038 6.440 1.00 89.31 192 GLY A N 1
ATOM 1464 C CA . GLY A 1 192 ? 2.411 1.256 5.658 1.00 89.31 192 GLY A CA 1
ATOM 1465 C C . GLY A 1 192 ? 2.609 1.385 4.144 1.00 89.31 192 GLY A C 1
ATOM 1466 O O . GLY A 1 192 ? 2.585 0.378 3.434 1.00 89.31 192 GLY A O 1
ATOM 1467 N N . SER A 1 193 ? 2.844 2.605 3.644 1.00 92.38 193 SER A N 1
ATOM 1468 C CA . SER A 1 193 ? 3.026 2.847 2.205 1.00 92.38 193 SER A CA 1
ATOM 1469 C C . SER A 1 193 ? 4.339 2.262 1.677 1.00 92.38 193 SER A C 1
ATOM 1471 O O . SER A 1 193 ? 4.349 1.679 0.594 1.00 92.38 193 SER A O 1
ATOM 1473 N N . ASN A 1 194 ? 5.436 2.368 2.437 1.00 91.25 194 ASN A N 1
ATOM 1474 C CA . ASN A 1 194 ? 6.720 1.779 2.046 1.00 91.25 194 ASN A CA 1
ATOM 1475 C C . ASN A 1 194 ? 6.657 0.248 2.053 1.00 91.25 194 ASN A C 1
ATOM 1477 O O . ASN A 1 194 ? 7.146 -0.375 1.112 1.00 91.25 194 ASN A O 1
ATOM 1481 N N . THR A 1 195 ? 5.989 -0.366 3.036 1.00 88.00 195 THR A N 1
ATOM 1482 C CA . THR A 1 195 ? 5.753 -1.819 3.031 1.00 88.00 195 THR A CA 1
ATOM 1483 C C . THR A 1 195 ? 4.972 -2.250 1.788 1.00 88.00 195 THR A C 1
ATOM 1485 O O . THR A 1 195 ? 5.373 -3.195 1.111 1.00 88.00 195 THR A O 1
ATOM 1488 N N . ALA A 1 196 ? 3.901 -1.535 1.423 1.00 90.75 196 ALA A N 1
ATOM 1489 C CA . ALA A 1 196 ? 3.137 -1.836 0.210 1.00 90.75 196 ALA A CA 1
ATOM 1490 C C . ALA A 1 196 ? 3.986 -1.697 -1.070 1.00 90.75 196 ALA A C 1
ATOM 1492 O O . ALA A 1 196 ? 3.958 -2.581 -1.932 1.00 90.75 196 ALA A O 1
ATOM 1493 N N . LEU A 1 197 ? 4.782 -0.626 -1.177 1.00 92.50 197 LEU A N 1
ATOM 1494 C CA . LEU A 1 197 ? 5.689 -0.402 -2.306 1.00 92.50 197 LEU A CA 1
ATOM 1495 C C . LEU A 1 197 ? 6.746 -1.512 -2.408 1.00 92.50 197 LEU A C 1
ATOM 1497 O O . LEU A 1 197 ? 7.045 -1.999 -3.496 1.00 92.50 197 LEU A O 1
ATOM 1501 N N . HIS A 1 198 ? 7.290 -1.950 -1.278 1.00 90.38 198 HIS A N 1
ATOM 1502 C CA . HIS A 1 198 ? 8.281 -3.016 -1.227 1.00 90.38 198 HIS A CA 1
ATOM 1503 C C . HIS A 1 198 ? 7.725 -4.392 -1.605 1.00 90.38 198 HIS A C 1
ATOM 1505 O O . HIS A 1 198 ? 8.414 -5.167 -2.270 1.00 90.38 198 HIS A O 1
ATOM 1511 N N . VAL A 1 199 ? 6.486 -4.708 -1.225 1.00 90.88 199 VAL A N 1
ATOM 1512 C CA . VAL A 1 199 ? 5.822 -5.936 -1.691 1.00 90.88 199 VAL A CA 1
ATOM 1513 C C . VAL A 1 199 ? 5.663 -5.905 -3.217 1.00 90.88 199 VAL A C 1
ATOM 1515 O O . VAL A 1 199 ? 5.906 -6.914 -3.878 1.00 90.88 199 VAL A O 1
ATOM 1518 N N . CYS A 1 200 ? 5.350 -4.740 -3.799 1.00 94.56 200 CYS A N 1
ATOM 1519 C CA . CYS A 1 200 ? 5.328 -4.570 -5.257 1.00 94.56 200 CYS A CA 1
ATOM 1520 C C . CYS A 1 200 ? 6.722 -4.768 -5.884 1.00 94.56 200 CYS A C 1
ATOM 1522 O O . CYS A 1 200 ? 6.835 -5.411 -6.926 1.00 94.56 200 CYS A O 1
ATOM 1524 N N . TRP A 1 201 ? 7.790 -4.278 -5.243 1.00 93.56 201 TRP A N 1
ATOM 1525 C CA . TRP A 1 201 ? 9.171 -4.555 -5.668 1.00 93.56 201 TRP A CA 1
ATOM 1526 C C . TRP A 1 201 ? 9.522 -6.038 -5.598 1.00 93.56 201 TRP A C 1
ATOM 1528 O O . TRP A 1 201 ? 10.103 -6.564 -6.541 1.00 93.56 201 TRP A O 1
ATOM 1538 N N . SER A 1 202 ? 9.105 -6.728 -4.537 1.00 91.69 202 SER A N 1
ATOM 1539 C CA . SER A 1 202 ? 9.355 -8.164 -4.360 1.00 91.69 202 SER A CA 1
ATOM 1540 C C . SER A 1 202 ? 8.729 -8.986 -5.489 1.00 91.69 202 SER A C 1
ATOM 1542 O O . SER A 1 202 ? 9.318 -9.959 -5.952 1.00 91.69 202 SER A O 1
ATOM 1544 N N . LEU A 1 203 ? 7.563 -8.564 -5.990 1.00 93.75 203 LEU A N 1
ATOM 1545 C CA . LEU A 1 203 ? 6.922 -9.177 -7.153 1.00 93.75 203 LEU A CA 1
ATOM 1546 C C . LEU A 1 203 ? 7.770 -9.018 -8.433 1.00 93.75 203 LEU A C 1
ATOM 1548 O O . LEU A 1 203 ? 7.943 -9.981 -9.182 1.00 93.75 203 LEU A O 1
ATOM 1552 N N . VAL A 1 204 ? 8.313 -7.822 -8.685 1.00 94.75 204 VAL A N 1
ATOM 1553 C CA . VAL A 1 204 ? 9.187 -7.561 -9.845 1.00 94.75 204 VAL A CA 1
ATOM 1554 C C . VAL A 1 204 ? 10.511 -8.316 -9.731 1.00 94.75 204 VAL A C 1
ATOM 1556 O O . VAL A 1 204 ? 10.944 -8.947 -10.695 1.00 94.75 204 VAL A O 1
ATOM 1559 N N . GLU A 1 205 ? 11.144 -8.278 -8.560 1.00 92.69 205 GLU A N 1
ATOM 1560 C CA . GLU A 1 205 ? 12.398 -8.984 -8.291 1.00 92.69 205 GLU A CA 1
ATOM 1561 C C . GLU A 1 205 ? 12.215 -10.499 -8.439 1.00 92.69 205 GLU A C 1
ATOM 1563 O O . GLU A 1 205 ? 13.038 -11.161 -9.070 1.00 92.69 205 GLU A O 1
ATOM 1568 N N . ALA A 1 206 ? 11.102 -11.050 -7.946 1.00 91.94 206 ALA A N 1
ATOM 1569 C CA . ALA A 1 206 ? 10.766 -12.453 -8.149 1.00 91.94 206 ALA A CA 1
ATOM 1570 C C . ALA A 1 206 ? 10.642 -12.804 -9.635 1.00 91.94 206 ALA A C 1
ATOM 1572 O O . ALA A 1 206 ? 11.215 -13.798 -10.073 1.00 91.94 206 ALA A O 1
ATOM 1573 N N . ALA A 1 207 ? 9.951 -11.981 -10.430 1.00 93.38 207 ALA A N 1
ATOM 1574 C CA . ALA A 1 207 ? 9.837 -12.198 -11.872 1.00 93.38 207 ALA A CA 1
ATOM 1575 C C . ALA A 1 207 ? 11.212 -12.236 -12.552 1.00 93.38 207 ALA A C 1
ATOM 1577 O O . ALA A 1 207 ? 11.480 -13.119 -13.369 1.00 93.38 207 ALA A O 1
ATOM 1578 N N . TYR A 1 208 ? 12.090 -11.303 -12.173 1.00 92.44 208 TYR A N 1
ATOM 1579 C CA . TYR A 1 208 ? 13.456 -11.242 -12.673 1.00 92.44 208 TYR A CA 1
ATOM 1580 C C . TYR A 1 208 ? 14.253 -12.492 -12.286 1.00 92.44 208 TYR A C 1
ATOM 1582 O O . TYR A 1 208 ? 14.884 -13.104 -13.144 1.00 92.44 208 TYR A O 1
ATOM 1590 N N . HIS A 1 209 ? 14.223 -12.907 -11.018 1.00 88.62 209 HIS A N 1
ATOM 1591 C CA . HIS A 1 209 ? 14.990 -14.060 -10.534 1.00 88.62 209 HIS A CA 1
ATOM 1592 C C . HIS A 1 209 ? 14.458 -15.405 -11.033 1.00 88.62 209 HIS A C 1
ATOM 1594 O O . HIS A 1 209 ? 15.255 -16.311 -11.257 1.00 88.62 209 HIS A O 1
ATOM 1600 N N . LEU A 1 210 ? 13.154 -15.517 -11.287 1.00 89.38 210 LEU A N 1
ATOM 1601 C CA . LEU A 1 210 ? 12.523 -16.699 -11.885 1.00 89.38 210 LEU A CA 1
ATOM 1602 C C . LEU A 1 210 ? 12.723 -16.785 -13.410 1.00 89.38 210 LEU A C 1
ATOM 1604 O O . LEU A 1 210 ? 12.118 -17.639 -14.059 1.00 89.38 210 LEU A O 1
ATOM 1608 N N . GLY A 1 211 ? 13.540 -15.903 -13.996 1.00 88.00 211 GLY A N 1
ATOM 1609 C CA . GLY A 1 211 ? 13.890 -15.948 -15.416 1.00 88.00 211 GLY A CA 1
ATOM 1610 C C . GLY A 1 211 ? 12.711 -15.642 -16.340 1.00 88.00 211 GLY A C 1
ATOM 1611 O O . GLY A 1 211 ? 12.636 -16.180 -17.445 1.00 88.00 211 GLY A O 1
ATOM 1612 N N . VAL A 1 212 ? 11.754 -14.817 -15.900 1.00 90.25 212 VAL A N 1
ATOM 1613 C CA . VAL A 1 212 ? 10.675 -14.367 -16.783 1.00 90.25 212 VAL A CA 1
ATOM 1614 C C . VAL A 1 212 ? 11.264 -13.420 -17.825 1.00 90.25 212 VAL A C 1
ATOM 1616 O O . VAL A 1 212 ? 11.520 -12.255 -17.536 1.00 90.25 212 VAL A O 1
ATOM 1619 N N . ASP A 1 213 ? 11.443 -13.929 -19.039 1.00 88.94 213 ASP A N 1
ATOM 1620 C CA . ASP A 1 213 ? 11.854 -13.158 -20.209 1.00 88.94 213 ASP A CA 1
ATOM 1621 C C . ASP A 1 213 ? 10.665 -13.028 -21.167 1.00 88.94 213 ASP A C 1
ATOM 1623 O O . ASP A 1 213 ? 10.341 -13.941 -21.927 1.00 88.94 213 ASP A O 1
ATOM 1627 N N . LEU A 1 214 ? 9.939 -11.918 -21.040 1.00 90.88 214 LEU A N 1
ATOM 1628 C CA . LEU A 1 214 ? 8.778 -11.591 -21.864 1.00 90.88 214 LEU A CA 1
ATOM 1629 C C . LEU A 1 214 ? 8.930 -10.175 -22.435 1.00 90.88 214 LEU A C 1
ATOM 1631 O O . LEU A 1 214 ? 9.524 -9.304 -21.781 1.00 90.88 214 LEU A O 1
ATOM 1635 N N . PRO A 1 215 ? 8.339 -9.894 -23.613 1.00 92.69 215 PRO A N 1
ATOM 1636 C CA . PRO A 1 215 ? 8.223 -8.532 -24.115 1.00 92.69 215 PRO A CA 1
ATOM 1637 C C . PRO A 1 215 ? 7.598 -7.598 -23.061 1.00 92.69 215 PRO A C 1
ATOM 1639 O O . PRO A 1 215 ? 6.703 -8.026 -22.330 1.00 92.69 215 PRO A O 1
ATOM 1642 N N . PRO A 1 216 ? 8.002 -6.314 -22.988 1.00 95.12 216 PRO A N 1
ATOM 1643 C CA . PRO A 1 216 ? 7.549 -5.371 -21.958 1.00 95.12 216 PRO A CA 1
ATOM 1644 C C . PRO A 1 216 ? 6.039 -5.366 -21.673 1.00 95.12 216 PRO A C 1
ATOM 1646 O O . PRO A 1 216 ? 5.628 -5.375 -20.513 1.00 95.12 216 PRO A O 1
ATOM 1649 N N . ALA A 1 217 ? 5.208 -5.378 -22.720 1.00 95.31 217 ALA A N 1
ATOM 1650 C CA . ALA A 1 217 ? 3.752 -5.364 -22.588 1.00 95.31 217 ALA A CA 1
ATOM 1651 C C . ALA A 1 217 ? 3.207 -6.665 -21.971 1.00 95.31 217 ALA A C 1
ATOM 1653 O O . ALA A 1 217 ? 2.359 -6.622 -21.079 1.00 95.31 217 ALA A O 1
ATOM 1654 N N . GLU A 1 218 ? 3.728 -7.815 -22.398 1.00 95.12 218 GLU A N 1
ATOM 1655 C CA . GLU A 1 218 ? 3.332 -9.131 -21.888 1.00 95.12 218 GLU A CA 1
ATOM 1656 C C . GLU A 1 218 ? 3.825 -9.355 -20.458 1.00 95.12 218 GLU A C 1
ATOM 1658 O O . GLU A 1 218 ? 3.069 -9.833 -19.611 1.00 95.12 218 GLU A O 1
ATOM 1663 N N . TRP A 1 219 ? 5.058 -8.936 -20.161 1.00 95.81 219 TRP A N 1
ATOM 1664 C CA . TRP A 1 219 ? 5.622 -8.957 -18.813 1.00 95.81 219 TRP A CA 1
ATOM 1665 C C . TRP A 1 219 ? 4.776 -8.123 -17.846 1.00 95.81 219 TRP A C 1
ATOM 1667 O O . TRP A 1 219 ? 4.398 -8.593 -16.769 1.00 95.81 219 TRP A O 1
ATOM 1677 N N . ARG A 1 220 ? 4.399 -6.906 -18.262 1.00 97.06 220 ARG A N 1
ATOM 1678 C CA . ARG A 1 220 ? 3.517 -6.036 -17.478 1.00 97.06 220 ARG A CA 1
ATOM 1679 C C . ARG A 1 220 ? 2.160 -6.693 -17.242 1.00 97.06 220 ARG A C 1
ATOM 1681 O O . ARG A 1 220 ? 1.701 -6.722 -16.105 1.00 97.06 220 ARG A O 1
ATOM 1688 N N . ALA A 1 221 ? 1.531 -7.237 -18.285 1.00 95.88 221 ALA A N 1
ATOM 1689 C CA . ALA A 1 221 ? 0.238 -7.909 -18.168 1.00 95.88 221 ALA A CA 1
ATOM 1690 C C . ALA A 1 221 ? 0.302 -9.128 -17.228 1.00 95.88 221 ALA A C 1
ATOM 1692 O O . ALA A 1 221 ? -0.601 -9.329 -16.414 1.00 95.88 221 ALA A O 1
ATOM 1693 N N . MET A 1 222 ? 1.391 -9.899 -17.288 1.00 96.19 222 MET A N 1
ATOM 1694 C CA . MET A 1 222 ? 1.653 -11.034 -16.402 1.00 96.19 222 MET A CA 1
ATOM 1695 C C . MET A 1 222 ? 1.729 -10.612 -14.933 1.00 96.19 222 MET A C 1
ATOM 1697 O O . MET A 1 222 ? 1.045 -11.198 -14.094 1.00 96.19 222 MET A O 1
ATOM 1701 N N . LEU A 1 223 ? 2.496 -9.568 -14.613 1.00 96.44 223 LEU A N 1
ATOM 1702 C CA . LEU A 1 223 ? 2.579 -9.061 -13.240 1.00 96.44 223 LEU A CA 1
ATOM 1703 C C . LEU A 1 223 ? 1.296 -8.379 -12.777 1.00 96.44 223 LEU A C 1
ATOM 1705 O O . LEU A 1 223 ? 0.949 -8.459 -11.599 1.00 96.44 223 LEU A O 1
ATOM 1709 N N . TRP A 1 224 ? 0.543 -7.781 -13.697 1.00 95.19 224 TRP A N 1
ATOM 1710 C CA . TRP A 1 224 ? -0.764 -7.223 -13.382 1.00 95.19 224 TRP A CA 1
ATOM 1711 C C . TRP A 1 224 ? -1.771 -8.297 -12.960 1.00 95.19 224 TRP A C 1
ATOM 1713 O O . TRP A 1 224 ? -2.555 -8.074 -12.039 1.00 95.19 224 TRP A O 1
ATOM 1723 N N . ARG A 1 225 ? -1.725 -9.496 -13.557 1.00 94.75 225 ARG A N 1
ATOM 1724 C CA . ARG A 1 225 ? -2.537 -10.641 -13.098 1.00 94.75 225 ARG A CA 1
ATOM 1725 C C . ARG A 1 225 ? -2.168 -11.084 -11.679 1.00 94.75 225 ARG A C 1
ATOM 1727 O O . ARG A 1 225 ? -3.053 -11.469 -10.916 1.00 94.75 225 ARG A O 1
ATOM 1734 N N . SER A 1 226 ? -0.896 -10.970 -11.298 1.00 94.81 226 SER A N 1
ATOM 1735 C CA . SER A 1 226 ? -0.400 -11.279 -9.947 1.00 94.81 226 SER A CA 1
ATOM 1736 C C . SER A 1 226 ? -0.854 -10.277 -8.876 1.00 94.81 226 SER A C 1
ATOM 1738 O O . SER A 1 226 ? -0.722 -10.554 -7.684 1.00 94.81 226 SER A O 1
ATOM 1740 N N . ARG A 1 227 ? -1.433 -9.121 -9.251 1.00 93.50 227 ARG A N 1
ATOM 1741 C CA . ARG A 1 227 ? -1.868 -8.073 -8.300 1.00 93.50 227 ARG A CA 1
ATOM 1742 C C . ARG A 1 227 ? -2.819 -8.589 -7.214 1.00 93.50 227 ARG A C 1
ATOM 1744 O O . ARG A 1 227 ? -2.839 -8.055 -6.107 1.00 93.50 227 ARG A O 1
ATOM 1751 N N . LYS A 1 228 ? -3.613 -9.623 -7.530 1.00 91.31 228 LYS A N 1
ATOM 1752 C CA . LYS A 1 228 ? -4.579 -10.237 -6.603 1.00 91.31 228 LYS A CA 1
ATOM 1753 C C . LYS A 1 228 ? -3.901 -10.763 -5.336 1.00 91.31 228 LYS A C 1
ATOM 1755 O O . LYS A 1 228 ? -4.491 -10.709 -4.262 1.00 91.31 228 LYS A O 1
ATOM 1760 N N . GLU A 1 229 ? -2.655 -11.208 -5.450 1.00 91.69 229 GLU A N 1
ATOM 1761 C CA . GLU A 1 229 ? -1.876 -11.752 -4.343 1.00 91.69 229 GLU A CA 1
ATOM 1762 C C . GLU A 1 229 ? -1.447 -10.639 -3.384 1.00 91.69 229 GLU A C 1
ATOM 1764 O O . GLU A 1 229 ? -1.620 -10.753 -2.173 1.00 91.69 229 GLU A O 1
ATOM 1769 N N . ILE A 1 230 ? -0.998 -9.504 -3.932 1.00 91.81 230 ILE A N 1
ATOM 1770 C CA . ILE A 1 230 ? -0.656 -8.305 -3.154 1.00 91.81 230 ILE A CA 1
ATOM 1771 C C . ILE A 1 230 ? -1.897 -7.768 -2.437 1.00 91.81 230 ILE A C 1
ATOM 1773 O O . ILE A 1 230 ? -1.845 -7.473 -1.243 1.00 91.81 230 ILE A O 1
ATOM 1777 N N . ALA A 1 231 ? -3.029 -7.674 -3.142 1.00 91.69 231 ALA A N 1
ATOM 1778 C CA . ALA A 1 231 ? -4.293 -7.248 -2.546 1.00 91.69 231 ALA A CA 1
ATOM 1779 C C . ALA A 1 231 ? -4.738 -8.192 -1.418 1.00 91.69 231 ALA A C 1
ATOM 1781 O O . ALA A 1 231 ? -5.168 -7.739 -0.359 1.00 91.69 231 ALA A O 1
ATOM 1782 N N . THR A 1 232 ? -4.581 -9.499 -1.615 1.00 92.19 232 THR A N 1
ATOM 1783 C CA . THR A 1 232 ? -4.900 -10.507 -0.602 1.00 92.19 232 THR A CA 1
ATOM 1784 C C . THR A 1 232 ? -4.020 -10.355 0.636 1.00 92.19 232 THR A C 1
ATOM 1786 O O . THR A 1 232 ? -4.551 -10.285 1.745 1.00 92.19 232 THR A O 1
ATOM 1789 N N . LEU A 1 233 ? -2.701 -10.224 0.466 1.00 92.12 233 LEU A N 1
ATOM 1790 C CA . LEU A 1 233 ? -1.775 -9.982 1.573 1.00 92.12 233 LEU A CA 1
ATOM 1791 C C . LEU A 1 233 ? -2.136 -8.693 2.328 1.00 92.12 233 LEU A C 1
ATOM 1793 O O . LEU A 1 233 ? -2.262 -8.702 3.549 1.00 92.12 233 LEU A O 1
ATOM 1797 N N . ALA A 1 234 ? -2.402 -7.603 1.603 1.00 92.00 234 ALA A N 1
ATOM 1798 C CA . ALA A 1 234 ? -2.791 -6.316 2.180 1.00 92.00 234 ALA A CA 1
ATOM 1799 C C . ALA A 1 234 ? -4.131 -6.360 2.939 1.00 92.00 234 ALA A C 1
ATOM 1801 O O . ALA A 1 234 ? -4.390 -5.499 3.782 1.00 92.00 234 ALA A O 1
ATOM 1802 N N . SER A 1 235 ? -4.988 -7.344 2.659 1.00 92.00 235 SER A N 1
ATOM 1803 C CA . SER A 1 235 ? -6.265 -7.508 3.354 1.00 92.00 235 SER A CA 1
ATOM 1804 C C . SER A 1 235 ? -6.127 -8.092 4.765 1.00 92.00 235 SER A C 1
ATOM 1806 O O . SER A 1 235 ? -7.070 -7.947 5.545 1.00 92.00 235 SER A O 1
ATOM 1808 N N . GLY A 1 236 ? -4.986 -8.716 5.092 1.00 91.31 236 GLY A N 1
ATOM 1809 C CA . GLY A 1 236 ? -4.745 -9.405 6.361 1.00 91.31 236 GLY A CA 1
ATOM 1810 C C . GLY A 1 236 ? -4.398 -8.497 7.534 1.00 91.31 236 GLY A C 1
ATOM 1811 O O . GLY A 1 236 ? -4.097 -7.316 7.378 1.00 91.31 236 GLY A O 1
ATOM 1812 N N . SER A 1 237 ? -4.432 -9.063 8.737 1.00 90.38 237 SER A N 1
ATOM 1813 C CA . SER A 1 237 ? -4.017 -8.383 9.963 1.00 90.38 237 SER A CA 1
ATOM 1814 C C . SER A 1 237 ? -2.519 -8.065 9.951 1.00 90.38 237 SER A C 1
ATOM 1816 O O . SER A 1 237 ? -1.724 -8.780 9.343 1.00 90.38 237 SER A O 1
ATOM 1818 N N . LEU A 1 238 ? -2.109 -7.017 10.674 1.00 85.81 238 LEU A N 1
ATOM 1819 C CA . LEU A 1 238 ? -0.697 -6.629 10.758 1.00 85.81 238 LEU A CA 1
ATOM 1820 C C . LEU A 1 238 ? 0.189 -7.785 11.246 1.00 85.81 238 LEU A C 1
ATOM 1822 O O . LEU A 1 238 ? 1.232 -8.034 10.654 1.00 85.81 238 LEU A O 1
ATOM 1826 N N . GLY A 1 239 ? -0.242 -8.513 12.284 1.00 86.12 239 GLY A N 1
ATOM 1827 C CA . GLY A 1 239 ? 0.519 -9.638 12.833 1.00 86.12 239 GLY A CA 1
ATOM 1828 C C . GLY A 1 239 ? 0.738 -10.755 11.813 1.00 86.12 239 GLY A C 1
ATOM 1829 O O . GLY A 1 239 ? 1.850 -11.256 11.681 1.00 86.12 239 GLY A O 1
ATOM 1830 N N . MET A 1 240 ? -0.291 -11.094 11.033 1.00 89.31 240 MET A N 1
ATOM 1831 C CA . MET A 1 240 ? -0.156 -12.098 9.979 1.00 89.31 240 MET A CA 1
ATOM 1832 C C . MET A 1 240 ? 0.646 -11.611 8.773 1.00 89.31 240 MET A C 1
ATOM 1834 O O . MET A 1 240 ? 1.339 -12.413 8.154 1.00 89.31 240 MET A O 1
ATOM 1838 N N . ILE A 1 241 ? 0.568 -10.325 8.417 1.00 88.75 241 ILE A N 1
ATOM 1839 C CA . ILE A 1 241 ? 1.415 -9.748 7.363 1.00 88.75 241 ILE A CA 1
ATOM 1840 C C . ILE A 1 241 ? 2.881 -9.835 7.788 1.00 88.75 241 ILE A C 1
ATOM 1842 O O . ILE A 1 241 ? 3.694 -10.361 7.037 1.00 88.75 241 ILE A O 1
ATOM 1846 N N . VAL A 1 242 ? 3.213 -9.369 8.995 1.00 85.31 242 VAL A N 1
ATOM 1847 C CA . VAL A 1 242 ? 4.584 -9.392 9.529 1.00 85.31 242 VAL A CA 1
ATOM 1848 C C . VAL A 1 242 ? 5.122 -10.819 9.588 1.00 85.31 242 VAL A C 1
ATOM 1850 O O . VAL A 1 242 ? 6.198 -11.069 9.057 1.00 85.31 242 VAL A O 1
ATOM 1853 N N . ALA A 1 243 ? 4.354 -11.761 10.141 1.00 87.31 243 ALA A N 1
ATOM 1854 C CA . ALA A 1 243 ? 4.774 -13.158 10.236 1.00 87.31 243 ALA A CA 1
ATOM 1855 C C . ALA A 1 243 ? 4.970 -13.818 8.864 1.00 87.31 243 ALA A C 1
ATOM 1857 O O . ALA A 1 243 ? 5.919 -14.579 8.678 1.00 87.31 243 ALA A O 1
ATOM 1858 N N . PHE A 1 244 ? 4.106 -13.509 7.891 1.00 89.38 244 PHE A N 1
ATOM 1859 C CA . PHE A 1 244 ? 4.285 -13.991 6.524 1.00 89.38 244 PHE A CA 1
ATOM 1860 C C . PHE A 1 244 ? 5.555 -13.412 5.895 1.00 89.38 244 PHE A C 1
ATOM 1862 O O . PHE A 1 244 ? 6.360 -14.161 5.349 1.00 89.38 244 PHE A O 1
ATOM 1869 N N . LEU A 1 245 ? 5.763 -12.095 5.999 1.00 85.88 245 LEU A N 1
ATOM 1870 C CA . LEU A 1 245 ? 6.964 -11.446 5.473 1.00 85.88 245 LEU A CA 1
ATOM 1871 C C . LEU A 1 245 ? 8.230 -12.002 6.141 1.00 85.88 245 LEU A C 1
ATOM 1873 O O . LEU A 1 245 ? 9.229 -12.214 5.464 1.00 85.88 245 LEU A O 1
ATOM 1877 N N . GLU A 1 246 ? 8.200 -12.287 7.441 1.00 83.19 246 GLU A N 1
ATOM 1878 C CA . GLU A 1 246 ? 9.326 -12.889 8.162 1.00 83.19 246 GLU A CA 1
ATOM 1879 C C . GLU A 1 246 ? 9.637 -14.297 7.659 1.00 83.19 246 GLU A C 1
ATOM 1881 O O . GLU A 1 246 ? 10.776 -14.581 7.288 1.00 83.19 246 GLU A O 1
ATOM 1886 N N . ALA A 1 247 ? 8.620 -15.152 7.556 1.00 84.50 247 ALA A N 1
ATOM 1887 C CA . ALA A 1 247 ? 8.777 -16.510 7.043 1.00 84.50 247 ALA A CA 1
ATOM 1888 C C . ALA A 1 247 ? 9.220 -16.549 5.571 1.00 84.50 247 ALA A C 1
ATOM 1890 O O . ALA A 1 247 ? 9.923 -17.467 5.161 1.00 84.50 247 ALA A O 1
ATOM 1891 N N . ALA A 1 248 ? 8.842 -15.537 4.795 1.00 80.38 248 ALA A N 1
ATOM 1892 C CA . ALA A 1 248 ? 9.268 -15.343 3.418 1.00 80.38 248 ALA A CA 1
ATOM 1893 C C . ALA A 1 248 ? 10.682 -14.744 3.280 1.00 80.38 248 ALA A C 1
ATOM 1895 O O . ALA A 1 248 ? 11.090 -14.410 2.170 1.00 80.38 248 ALA A O 1
ATOM 1896 N N . HIS A 1 249 ? 11.405 -14.527 4.387 1.00 76.69 249 HIS A N 1
ATOM 1897 C CA . HIS A 1 249 ? 12.675 -13.787 4.429 1.00 76.69 249 HIS A CA 1
ATOM 1898 C C . HIS A 1 249 ? 12.600 -12.373 3.845 1.00 76.69 249 HIS A C 1
ATOM 1900 O O . HIS A 1 249 ? 13.619 -11.754 3.546 1.00 76.69 249 HIS A O 1
ATOM 1906 N N . LEU A 1 250 ? 11.386 -11.845 3.740 1.00 73.25 250 LEU A N 1
ATOM 1907 C CA . LEU A 1 250 ? 11.071 -10.503 3.307 1.00 73.25 250 LEU A CA 1
ATOM 1908 C C . LEU A 1 250 ? 11.072 -9.518 4.477 1.00 73.25 250 LEU A C 1
ATOM 1910 O O . LEU A 1 250 ? 11.215 -8.330 4.235 1.00 73.25 250 LEU A O 1
ATOM 1914 N N . HIS A 1 251 ? 10.947 -9.948 5.733 1.00 60.25 251 HIS A N 1
ATOM 1915 C CA . HIS A 1 251 ? 11.018 -9.023 6.863 1.00 60.25 251 HIS A CA 1
ATOM 1916 C C . HIS A 1 251 ? 12.440 -8.460 7.015 1.00 60.25 251 HIS A C 1
ATOM 1918 O O . HIS A 1 251 ? 13.401 -9.225 7.077 1.00 60.25 251 HIS A O 1
ATOM 1924 N N . PRO A 1 252 ? 12.603 -7.135 7.091 1.00 57.72 252 PRO A N 1
ATOM 1925 C CA . PRO A 1 252 ? 13.909 -6.505 7.153 1.00 57.72 252 PRO A CA 1
ATOM 1926 C C . PRO A 1 252 ? 14.620 -6.780 8.482 1.00 57.72 252 PRO A C 1
ATOM 1928 O O . PRO A 1 252 ? 13.992 -6.888 9.538 1.00 57.72 252 PRO A O 1
ATOM 1931 N N . HIS A 1 253 ? 15.951 -6.797 8.434 1.00 46.19 253 HIS A N 1
ATOM 1932 C CA . HIS A 1 253 ? 16.803 -6.544 9.594 1.00 46.19 253 HIS A CA 1
ATOM 1933 C C . HIS A 1 253 ? 17.484 -5.176 9.378 1.00 46.19 253 HIS A C 1
ATOM 1935 O O . HIS A 1 253 ? 18.329 -5.051 8.495 1.00 46.19 253 HIS A O 1
ATOM 1941 N N . GLY A 1 254 ? 17.087 -4.133 10.122 1.00 48.00 254 GLY A N 1
ATOM 1942 C CA . GLY A 1 254 ? 17.600 -2.751 9.979 1.00 48.00 254 GLY A CA 1
ATOM 1943 C C . GLY A 1 254 ? 16.607 -1.761 9.341 1.00 48.00 254 GLY A C 1
ATOM 1944 O O . GLY A 1 254 ? 15.412 -2.029 9.314 1.00 48.00 254 GLY A O 1
ATOM 1945 N N . ASP A 1 255 ? 17.092 -0.625 8.816 1.00 38.94 255 ASP A N 1
ATOM 1946 C CA . ASP A 1 255 ? 16.276 0.511 8.315 1.00 38.94 255 ASP A CA 1
ATOM 1947 C C . ASP A 1 255 ? 15.500 0.251 7.000 1.00 38.94 255 ASP A C 1
ATOM 1949 O O . ASP A 1 255 ? 14.838 1.147 6.468 1.00 38.94 255 ASP A O 1
ATOM 1953 N N . SER A 1 256 ? 15.571 -0.957 6.432 1.00 45.94 256 SER A N 1
ATOM 1954 C CA . SER A 1 256 ? 14.705 -1.337 5.306 1.00 45.94 256 SER A CA 1
ATOM 1955 C C . SER A 1 256 ? 13.323 -1.738 5.824 1.00 45.94 256 SER A C 1
ATOM 1957 O O . SER A 1 256 ? 13.208 -2.194 6.949 1.00 45.94 256 SER A O 1
ATOM 1959 N N . ALA A 1 257 ? 12.267 -1.618 5.013 1.00 51.31 257 ALA A N 1
ATOM 1960 C CA . ALA A 1 257 ? 10.944 -2.166 5.341 1.00 51.31 257 ALA A CA 1
ATOM 1961 C C . ALA A 1 257 ? 10.736 -3.607 4.826 1.00 51.31 257 ALA A C 1
ATOM 1963 O O . ALA A 1 257 ? 9.819 -4.272 5.293 1.00 51.31 257 ALA A O 1
ATOM 1964 N N . VAL A 1 258 ? 11.562 -4.082 3.873 1.00 56.53 258 VAL A N 1
ATOM 1965 C CA . VAL A 1 258 ? 11.547 -5.453 3.309 1.00 56.53 258 VAL A CA 1
ATOM 1966 C C . VAL A 1 258 ? 12.946 -5.827 2.772 1.00 56.53 258 VAL A C 1
ATOM 1968 O O . VAL A 1 258 ? 13.640 -4.956 2.238 1.00 56.53 258 VAL A O 1
ATOM 1971 N N . ASN A 1 259 ? 13.386 -7.083 2.896 1.00 60.22 259 ASN A N 1
ATOM 1972 C CA . ASN A 1 259 ? 14.653 -7.566 2.319 1.00 60.22 259 ASN A CA 1
ATOM 1973 C C . ASN A 1 259 ? 14.590 -7.735 0.785 1.00 60.22 259 ASN A C 1
ATOM 1975 O O . ASN A 1 259 ? 13.510 -7.936 0.230 1.00 60.22 259 ASN A O 1
ATOM 1979 N N . PRO A 1 260 ? 15.739 -7.694 0.080 1.00 65.44 260 PRO A N 1
ATOM 1980 C CA . PRO A 1 260 ? 15.805 -8.074 -1.330 1.00 65.44 260 PRO A CA 1
ATOM 1981 C C . PRO A 1 260 ? 15.305 -9.503 -1.555 1.00 65.44 260 PRO A C 1
ATOM 1983 O O . PRO A 1 260 ? 15.642 -10.408 -0.791 1.00 65.44 260 PRO A O 1
ATOM 1986 N N . THR A 1 261 ? 14.559 -9.714 -2.636 1.00 68.56 261 THR A N 1
ATOM 1987 C CA . THR A 1 261 ? 14.142 -11.058 -3.042 1.00 68.56 261 THR A CA 1
ATOM 1988 C C . THR A 1 261 ? 15.309 -11.755 -3.741 1.00 68.56 261 THR A C 1
ATOM 1990 O O . THR A 1 261 ? 15.908 -11.196 -4.654 1.00 68.56 261 THR A O 1
ATOM 1993 N N . THR A 1 262 ? 15.639 -12.983 -3.338 1.00 66.50 262 THR A N 1
ATOM 1994 C CA . THR A 1 262 ? 16.640 -13.830 -4.013 1.00 66.50 262 THR A CA 1
ATOM 1995 C C . THR A 1 262 ? 15.965 -15.033 -4.672 1.00 66.50 262 THR A C 1
ATOM 1997 O O . THR A 1 262 ? 14.790 -15.302 -4.428 1.00 66.50 262 THR A O 1
ATOM 2000 N N . HIS A 1 263 ? 16.694 -15.778 -5.510 1.00 63.31 263 HIS A N 1
ATOM 2001 C CA . HIS A 1 263 ? 16.167 -16.997 -6.139 1.00 63.31 263 HIS A CA 1
ATOM 2002 C C . HIS A 1 263 ? 15.717 -18.044 -5.099 1.00 63.31 263 HIS A C 1
ATOM 2004 O O . HIS A 1 263 ? 14.666 -18.656 -5.256 1.00 63.31 263 HIS A O 1
ATOM 2010 N N . GLU A 1 264 ? 16.480 -18.219 -4.017 1.00 61.03 264 GLU A N 1
ATOM 2011 C CA . GLU A 1 264 ? 16.183 -19.195 -2.957 1.00 61.03 264 GLU A CA 1
ATOM 2012 C C . GLU A 1 264 ? 15.147 -18.685 -1.939 1.00 61.03 264 GLU A C 1
ATOM 2014 O O . GLU A 1 264 ? 14.447 -19.488 -1.329 1.00 61.03 264 GLU A O 1
ATOM 2019 N N . GLY A 1 265 ? 15.009 -17.362 -1.788 1.00 64.62 265 GLY A N 1
ATOM 2020 C CA . GLY A 1 265 ? 14.101 -16.712 -0.834 1.00 64.62 265 GLY A CA 1
ATOM 2021 C C . GLY A 1 265 ? 12.859 -16.078 -1.461 1.00 64.62 265 GLY A C 1
ATOM 2022 O O . GLY A 1 265 ? 12.291 -15.163 -0.874 1.00 64.62 265 GLY A O 1
ATOM 2023 N N . SER A 1 266 ? 12.457 -16.477 -2.674 1.00 76.38 266 SER A N 1
ATOM 2024 C CA . SER A 1 266 ? 11.320 -15.833 -3.335 1.00 76.38 266 SER A CA 1
ATOM 2025 C C . SER A 1 266 ? 9.981 -16.226 -2.695 1.00 76.38 266 SER A C 1
ATOM 2027 O O . SER A 1 266 ? 9.634 -17.409 -2.718 1.00 76.38 266 SER A O 1
ATOM 2029 N N . PRO A 1 267 ? 9.168 -15.265 -2.205 1.00 84.00 267 PRO A N 1
ATOM 2030 C CA . PRO A 1 267 ? 7.810 -15.533 -1.710 1.00 84.00 267 PRO A CA 1
ATOM 2031 C C . PRO A 1 267 ? 6.824 -15.840 -2.834 1.00 84.00 267 PRO A C 1
ATOM 2033 O O . PRO A 1 267 ? 5.674 -16.183 -2.570 1.00 84.00 267 PRO A O 1
ATOM 2036 N N . PHE A 1 268 ? 7.239 -15.659 -4.087 1.00 89.69 268 PHE A N 1
ATOM 2037 C CA . PHE A 1 268 ? 6.417 -15.875 -5.259 1.00 89.69 268 PHE A CA 1
ATOM 2038 C C . PHE A 1 268 ? 6.873 -17.127 -5.991 1.00 89.69 268 PHE A C 1
ATOM 2040 O O . PHE A 1 268 ? 8.055 -17.468 -6.040 1.00 89.69 268 PHE A O 1
ATOM 2047 N N . ARG A 1 269 ? 5.916 -17.798 -6.618 1.00 90.69 269 ARG A N 1
ATOM 2048 C CA . ARG A 1 269 ? 6.178 -18.881 -7.561 1.00 90.69 269 ARG A CA 1
ATOM 2049 C C . ARG A 1 269 ? 5.509 -18.579 -8.887 1.00 90.69 269 ARG A C 1
ATOM 2051 O O . ARG A 1 269 ? 4.407 -18.033 -8.931 1.00 90.69 269 ARG A O 1
ATOM 2058 N N . LEU A 1 270 ? 6.171 -18.972 -9.965 1.00 91.81 270 LEU A N 1
ATOM 2059 C CA . LEU A 1 270 ? 5.601 -18.897 -11.297 1.00 91.81 270 LEU A CA 1
ATOM 2060 C C . LEU A 1 270 ? 4.557 -19.996 -11.485 1.00 91.81 270 LEU A C 1
ATOM 2062 O O . LEU A 1 270 ? 4.815 -21.161 -11.186 1.00 91.81 270 LEU A O 1
ATOM 2066 N N . VAL A 1 271 ? 3.379 -19.614 -11.970 1.00 92.12 271 VAL A N 1
ATOM 2067 C CA . VAL A 1 271 ? 2.264 -20.526 -12.237 1.00 92.12 271 VAL A CA 1
ATOM 2068 C C . VAL A 1 271 ? 1.571 -20.165 -13.547 1.00 92.12 271 VAL A C 1
ATOM 2070 O O . VAL A 1 271 ? 1.626 -19.019 -14.002 1.00 92.12 271 VAL A O 1
ATOM 2073 N N . GLY A 1 272 ? 0.862 -21.141 -14.113 1.00 90.50 272 GLY A N 1
ATOM 2074 C CA . GLY A 1 272 ? 0.193 -21.002 -15.403 1.00 90.50 272 GLY A CA 1
ATOM 2075 C C . GLY A 1 272 ? 1.171 -20.985 -16.578 1.00 90.50 272 GLY A C 1
ATOM 2076 O O . GLY A 1 272 ? 2.388 -20.920 -16.407 1.00 90.50 272 GLY A O 1
ATOM 2077 N N . GLU A 1 273 ? 0.616 -21.018 -17.783 1.00 87.88 273 GLU A N 1
ATOM 2078 C CA . GLU A 1 273 ? 1.359 -21.011 -19.043 1.00 87.88 273 GLU A CA 1
ATOM 2079 C C . GLU A 1 273 ? 0.751 -19.988 -20.009 1.00 87.88 273 GLU A C 1
ATOM 2081 O O . GLU A 1 273 ? -0.370 -19.514 -19.806 1.00 87.88 273 GLU A O 1
ATOM 2086 N N . GLY A 1 274 ? 1.508 -19.607 -21.042 1.00 87.25 274 GLY A N 1
ATOM 2087 C CA . GLY A 1 274 ? 1.049 -18.678 -22.077 1.00 87.25 274 GLY A CA 1
ATOM 2088 C C . GLY A 1 274 ? 0.437 -17.391 -21.510 1.00 87.25 274 GLY A C 1
ATOM 2089 O O . GLY A 1 274 ? 1.058 -16.680 -20.715 1.00 87.25 274 GLY A O 1
ATOM 2090 N N . THR A 1 275 ? -0.802 -17.102 -21.909 1.00 85.94 275 THR A N 1
ATOM 2091 C CA . THR A 1 275 ? -1.550 -15.900 -21.511 1.00 85.94 275 THR A CA 1
ATOM 2092 C C . THR A 1 275 ? -2.005 -15.901 -20.052 1.00 85.94 275 THR A C 1
ATOM 2094 O O . THR A 1 275 ? -2.253 -14.824 -19.512 1.00 85.94 275 THR A O 1
ATOM 2097 N N . ASP A 1 276 ? -2.059 -17.061 -19.393 1.00 88.38 276 ASP A N 1
ATOM 2098 C CA . ASP A 1 276 ? -2.492 -17.202 -17.993 1.00 88.38 276 ASP A CA 1
ATOM 2099 C C . ASP A 1 276 ? -1.329 -17.194 -16.997 1.00 88.38 276 ASP A C 1
ATOM 2101 O O . ASP A 1 276 ? -1.538 -17.193 -15.775 1.00 88.38 276 ASP A O 1
ATOM 2105 N N . ARG A 1 277 ? -0.094 -17.148 -17.516 1.00 92.56 277 ARG A N 1
ATOM 2106 C CA . ARG A 1 277 ? 1.135 -17.062 -16.726 1.00 92.56 277 ARG A CA 1
ATOM 2107 C C . ARG A 1 277 ? 1.050 -15.894 -15.740 1.00 92.56 277 ARG A C 1
ATOM 2109 O O . ARG A 1 277 ? 0.638 -14.789 -16.118 1.00 92.56 277 ARG A O 1
ATOM 2116 N N . ARG A 1 278 ? 1.423 -16.138 -14.483 1.00 94.62 278 ARG A N 1
ATOM 2117 C CA . ARG A 1 278 ? 1.439 -15.158 -13.382 1.00 94.62 278 ARG A CA 1
ATOM 2118 C C . ARG A 1 278 ? 2.336 -15.635 -12.237 1.00 94.62 278 ARG A C 1
ATOM 2120 O O . ARG A 1 278 ? 2.844 -16.754 -12.256 1.00 94.62 278 ARG A O 1
ATOM 2127 N N . LEU A 1 279 ? 2.503 -14.784 -11.234 1.00 93.56 279 LEU A N 1
ATOM 2128 C CA . LEU A 1 279 ? 3.166 -15.109 -9.977 1.00 93.56 279 LEU A CA 1
ATOM 2129 C C . LEU A 1 279 ? 2.114 -15.221 -8.871 1.00 93.56 279 LEU A C 1
ATOM 2131 O O . LEU A 1 279 ? 1.366 -14.271 -8.650 1.00 93.56 279 LEU A O 1
ATOM 2135 N N . ASP A 1 280 ? 2.081 -16.360 -8.182 1.00 92.88 280 ASP A N 1
ATOM 2136 C CA . ASP A 1 280 ? 1.245 -16.563 -6.993 1.00 92.88 280 ASP A CA 1
ATOM 2137 C C . ASP A 1 280 ? 2.129 -16.504 -5.736 1.00 92.88 280 ASP A C 1
ATOM 2139 O O . ASP A 1 280 ? 3.281 -16.958 -5.778 1.00 92.88 280 ASP A O 1
ATOM 2143 N N . LEU A 1 281 ? 1.614 -15.963 -4.623 1.00 91.19 281 LEU A N 1
ATOM 2144 C CA . LEU A 1 281 ? 2.316 -16.067 -3.344 1.00 91.19 281 LEU A CA 1
ATOM 2145 C C . LEU A 1 281 ? 2.356 -17.534 -2.924 1.00 91.19 281 LEU A C 1
ATOM 2147 O O . LEU A 1 281 ? 1.410 -18.309 -3.115 1.00 91.19 281 LEU A O 1
ATOM 2151 N N . ARG A 1 282 ? 3.488 -17.936 -2.367 1.00 89.31 282 ARG A N 1
ATOM 2152 C CA . ARG A 1 282 ? 3.644 -19.270 -1.821 1.00 89.31 282 ARG A CA 1
ATOM 2153 C C . ARG A 1 282 ? 2.896 -19.375 -0.489 1.00 89.31 282 ARG A C 1
ATOM 2155 O O . ARG A 1 282 ? 2.618 -18.383 0.181 1.00 89.31 282 ARG A O 1
ATOM 2162 N N . LEU A 1 283 ? 2.518 -20.600 -0.138 1.00 89.62 283 LEU A N 1
ATOM 2163 C CA . LEU A 1 283 ? 1.749 -20.881 1.079 1.00 89.62 283 LEU A CA 1
ATOM 2164 C C . LEU A 1 283 ? 2.654 -21.099 2.299 1.00 89.62 283 LEU A C 1
ATOM 2166 O O . LEU A 1 283 ? 2.176 -21.080 3.435 1.00 89.62 283 LEU A O 1
ATOM 2170 N N . ASP A 1 284 ? 3.949 -21.334 2.069 1.00 81.81 284 ASP A N 1
ATOM 2171 C CA . ASP A 1 284 ? 4.941 -21.442 3.128 1.00 81.81 284 ASP A CA 1
ATOM 2172 C C . ASP A 1 284 ? 5.042 -20.103 3.868 1.00 81.81 284 ASP A C 1
ATOM 2174 O O . ASP A 1 284 ? 5.180 -19.036 3.283 1.00 81.81 284 ASP A O 1
ATOM 2178 N N . GLY A 1 285 ? 4.882 -20.162 5.190 1.00 80.19 285 GLY A N 1
ATOM 2179 C CA . GLY A 1 285 ? 4.866 -18.977 6.047 1.00 80.19 285 GLY A CA 1
ATOM 2180 C C . GLY A 1 285 ? 3.480 -18.473 6.445 1.00 80.19 285 GLY A C 1
ATOM 2181 O O . GLY A 1 285 ? 3.388 -17.655 7.358 1.00 80.19 285 GLY A O 1
ATOM 2182 N N . ILE A 1 286 ? 2.393 -18.997 5.866 1.00 89.31 286 ILE A N 1
ATOM 2183 C CA . ILE A 1 286 ? 1.050 -18.726 6.395 1.00 89.31 286 ILE A CA 1
ATOM 2184 C C . ILE A 1 286 ? 0.883 -19.482 7.714 1.00 89.31 286 ILE A C 1
ATOM 2186 O O . ILE A 1 286 ? 0.868 -20.713 7.749 1.00 89.31 286 ILE A O 1
ATOM 2190 N N . ARG A 1 287 ? 0.751 -18.739 8.813 1.00 89.81 287 ARG A N 1
ATOM 2191 C CA . ARG A 1 287 ? 0.483 -19.286 10.146 1.00 89.81 287 ARG A CA 1
ATOM 2192 C C . ARG A 1 287 ? -0.584 -18.446 10.847 1.00 89.81 287 ARG A C 1
ATOM 2194 O O . ARG A 1 287 ? -0.596 -17.228 10.656 1.00 89.81 287 ARG A O 1
ATOM 2201 N N . PRO A 1 288 ? -1.463 -19.056 11.661 1.00 89.75 288 PRO A N 1
ATOM 2202 C CA . PRO A 1 288 ? -2.352 -18.302 12.533 1.00 89.75 288 PRO A CA 1
ATOM 2203 C C . PRO A 1 288 ? -1.528 -17.457 13.511 1.00 89.75 288 PRO A C 1
ATOM 2205 O O . PRO A 1 288 ? -0.688 -17.993 14.234 1.00 89.75 288 PRO A O 1
ATOM 2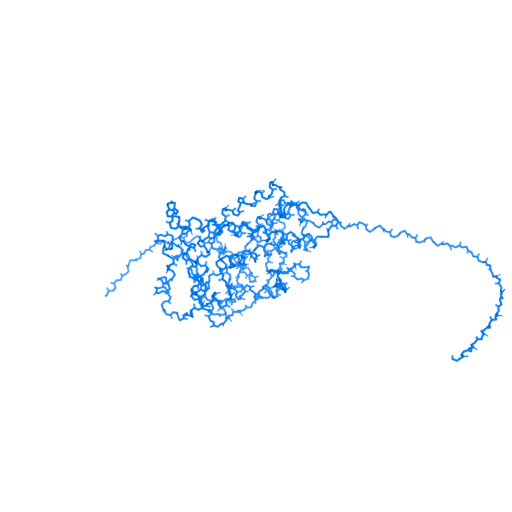208 N N . VAL A 1 289 ? -1.756 -16.143 13.531 1.00 88.06 289 VAL A N 1
ATOM 2209 C CA . VAL A 1 289 ? -1.073 -15.214 14.441 1.00 88.06 289 VAL A CA 1
ATOM 2210 C C . VAL A 1 289 ? -2.094 -14.305 15.101 1.00 88.06 289 VAL A C 1
ATOM 2212 O O . VAL A 1 289 ? -2.888 -13.648 14.432 1.00 88.06 289 VAL A O 1
ATOM 2215 N N . THR A 1 290 ? -2.033 -14.238 16.427 1.00 83.81 290 THR A N 1
ATOM 2216 C CA . THR A 1 290 ? -2.795 -13.296 17.242 1.00 83.81 290 THR A CA 1
ATOM 2217 C C . THR A 1 290 ? -1.905 -12.752 18.348 1.00 83.81 290 THR A C 1
ATOM 2219 O O . THR A 1 290 ? -1.054 -13.458 18.885 1.00 83.81 290 THR A O 1
A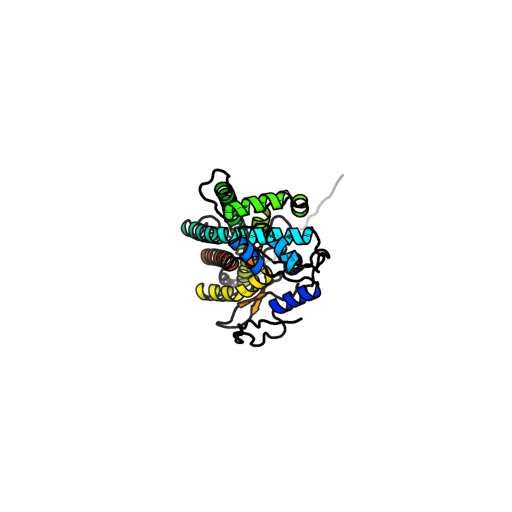TOM 2222 N N . THR A 1 291 ? -2.105 -11.486 18.699 1.00 76.88 291 THR A N 1
ATOM 2223 C CA . THR A 1 291 ? -1.471 -10.876 19.874 1.00 76.88 291 THR A CA 1
ATOM 2224 C C . THR A 1 291 ? -2.202 -11.235 21.172 1.00 76.88 291 THR A C 1
ATOM 2226 O O . THR A 1 291 ? -1.782 -10.814 22.243 1.00 76.88 291 THR A O 1
ATOM 2229 N N . GLY A 1 292 ? -3.342 -11.934 21.087 1.00 78.56 292 GLY A N 1
ATOM 2230 C CA . GLY A 1 292 ? -4.273 -12.141 22.201 1.00 78.56 292 GLY A CA 1
ATOM 2231 C C . GLY A 1 292 ? -5.112 -10.902 22.551 1.00 78.56 292 GLY A C 1
ATOM 2232 O O . GLY A 1 292 ? -6.094 -11.015 23.282 1.00 78.56 292 GLY A O 1
ATOM 2233 N N . HIS A 1 293 ? -4.768 -9.729 22.007 1.00 76.56 293 HIS A N 1
ATOM 2234 C CA . HIS A 1 293 ? -5.446 -8.455 22.266 1.00 76.56 293 HIS A CA 1
ATOM 2235 C C . HIS A 1 293 ? -6.317 -7.971 21.106 1.00 76.56 293 HIS A C 1
ATOM 2237 O O . HIS A 1 293 ? -7.203 -7.138 21.322 1.00 76.56 293 HIS A O 1
ATOM 2243 N N . ASP A 1 294 ? -6.063 -8.475 19.898 1.00 84.56 294 ASP A N 1
ATOM 2244 C CA . ASP A 1 294 ? -6.824 -8.158 18.695 1.00 84.56 294 ASP A CA 1
ATOM 2245 C C . ASP A 1 294 ? -7.929 -9.198 18.500 1.00 84.56 294 ASP A C 1
ATOM 2247 O O . ASP A 1 294 ? -7.655 -10.392 18.417 1.00 84.56 294 ASP A O 1
ATOM 2251 N N . ARG A 1 295 ? -9.178 -8.740 18.407 1.00 90.31 295 ARG A N 1
ATOM 2252 C CA . ARG A 1 295 ? -10.323 -9.549 17.958 1.00 90.31 295 ARG A CA 1
ATOM 2253 C C . ARG A 1 295 ? -10.847 -9.091 16.608 1.00 90.31 295 ARG A C 1
ATOM 2255 O O . ARG A 1 29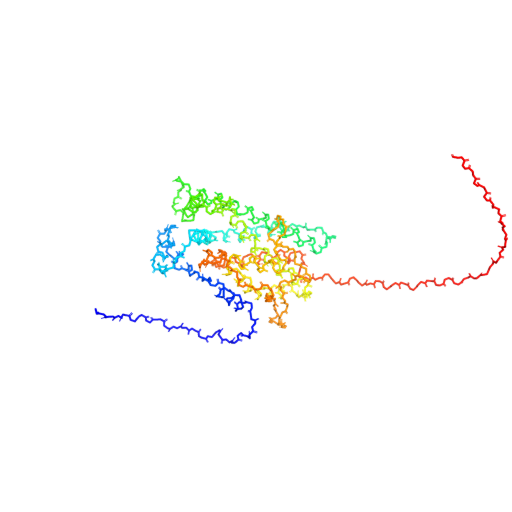5 ? -11.347 -9.908 15.844 1.00 90.31 295 ARG A O 1
ATOM 2262 N N . LEU A 1 296 ? -10.716 -7.799 16.316 1.00 94.31 296 LEU A N 1
ATOM 2263 C CA . LEU A 1 296 ? -11.093 -7.201 15.042 1.00 94.31 296 LEU A CA 1
ATOM 2264 C C . LEU A 1 296 ? -9.866 -6.617 14.342 1.00 94.31 296 LEU A C 1
ATOM 2266 O O . LEU A 1 296 ? -8.997 -6.038 14.992 1.00 94.31 296 LEU A O 1
ATOM 2270 N N . PHE A 1 297 ? -9.813 -6.694 13.016 1.00 94.12 297 PHE A N 1
ATOM 2271 C CA . PHE A 1 297 ? -8.788 -6.022 12.211 1.00 94.12 297 PHE A CA 1
ATOM 2272 C C . PHE A 1 297 ? -9.376 -5.465 10.912 1.00 94.12 297 PHE A C 1
ATOM 2274 O O . PHE A 1 297 ? -10.352 -5.990 10.391 1.00 94.12 297 PHE A O 1
ATOM 2281 N N . THR A 1 298 ? -8.778 -4.414 10.352 1.00 93.44 298 THR A N 1
ATOM 2282 C CA . THR A 1 298 ? -9.197 -3.859 9.048 1.00 93.44 298 THR A CA 1
ATOM 2283 C C . THR A 1 298 ? -8.300 -4.305 7.891 1.00 93.44 298 THR A C 1
ATOM 2285 O O . THR A 1 298 ? -8.756 -4.394 6.751 1.00 93.44 298 THR A O 1
ATOM 2288 N N . GLY A 1 299 ? -7.029 -4.583 8.175 1.00 91.44 299 GLY A N 1
ATOM 2289 C CA . GLY A 1 299 ? -5.965 -4.748 7.186 1.00 91.44 299 GLY A CA 1
ATOM 2290 C C . GLY A 1 299 ? -5.296 -3.428 6.802 1.00 91.44 299 GLY A C 1
ATOM 2291 O O . GLY A 1 299 ? -5.470 -2.415 7.483 1.00 91.44 299 GLY A O 1
ATOM 2292 N N . CYS A 1 300 ? -4.501 -3.435 5.732 1.00 91.88 300 CYS A N 1
ATOM 2293 C CA . CYS A 1 300 ? -3.779 -2.257 5.253 1.00 91.88 300 CYS A CA 1
ATOM 2294 C C . CYS A 1 300 ? -4.757 -1.153 4.799 1.00 91.88 300 CYS A C 1
ATOM 2296 O O . CYS A 1 300 ? -5.654 -1.437 4.002 1.00 91.88 300 CYS A O 1
ATOM 2298 N N . PRO A 1 301 ? -4.573 0.120 5.204 1.00 93.56 301 PRO A N 1
ATOM 2299 C CA . PRO A 1 301 ? -5.423 1.214 4.733 1.00 93.56 301 PRO A CA 1
ATOM 2300 C C . PRO A 1 301 ? -5.485 1.348 3.203 1.00 93.56 301 PRO A C 1
ATOM 2302 O O . PRO A 1 301 ? -6.552 1.598 2.646 1.00 93.56 301 PRO A O 1
ATOM 2305 N N . ALA A 1 302 ? -4.369 1.109 2.506 1.00 91.31 302 ALA A N 1
ATOM 2306 C CA . ALA A 1 302 ? -4.306 1.181 1.046 1.00 91.31 302 ALA A CA 1
ATOM 2307 C C . ALA A 1 302 ? -5.195 0.137 0.347 1.00 91.31 302 ALA A C 1
ATOM 2309 O O . ALA A 1 302 ? -5.631 0.375 -0.774 1.00 91.31 302 ALA A O 1
ATOM 2310 N N . PHE A 1 303 ? -5.511 -0.992 0.994 1.00 92.25 303 PHE A N 1
ATOM 2311 C CA . PHE A 1 303 ? -6.427 -1.988 0.428 1.00 92.25 303 PHE A CA 1
ATOM 2312 C C . PHE A 1 303 ? -7.838 -1.420 0.221 1.00 92.25 303 PHE A C 1
ATOM 2314 O O . PHE A 1 303 ? -8.522 -1.773 -0.735 1.00 92.25 303 PHE A O 1
ATOM 2321 N N . HIS A 1 304 ? -8.272 -0.531 1.116 1.00 93.44 304 HIS A N 1
ATOM 2322 C CA . HIS A 1 304 ? -9.634 0.013 1.123 1.00 93.44 304 HIS A CA 1
ATOM 2323 C C . HIS A 1 304 ? -9.785 1.278 0.281 1.00 93.44 304 HIS A C 1
ATOM 2325 O O . HIS A 1 304 ? -10.899 1.745 0.051 1.00 93.44 304 HIS A O 1
ATOM 2331 N N . VAL A 1 305 ? -8.674 1.844 -0.189 1.00 93.38 305 VAL A N 1
ATOM 2332 C CA . VAL A 1 305 ? -8.691 2.956 -1.136 1.00 93.38 305 VAL A CA 1
ATOM 2333 C C . VAL A 1 305 ? -8.611 2.374 -2.535 1.00 93.38 305 VAL A C 1
ATOM 2335 O O . VAL A 1 305 ? -7.564 1.876 -2.951 1.00 93.38 305 VAL A O 1
ATOM 2338 N N . GLY A 1 306 ? -9.732 2.438 -3.260 1.00 91.88 306 GLY A N 1
ATOM 2339 C CA . GLY A 1 306 ? -9.828 1.912 -4.620 1.00 91.88 306 GLY A CA 1
ATOM 2340 C C . GLY A 1 306 ? -8.633 2.361 -5.458 1.00 91.88 306 GLY A C 1
ATOM 2341 O O . GLY A 1 306 ? -8.310 3.545 -5.467 1.00 91.88 306 GLY A O 1
ATOM 2342 N N . GLY A 1 307 ? -7.951 1.411 -6.100 1.00 91.81 307 GLY A N 1
ATOM 2343 C CA . GLY A 1 307 ? -6.800 1.638 -6.976 1.00 91.81 307 GLY A CA 1
ATOM 2344 C C . GLY A 1 307 ? -5.500 2.114 -6.313 1.00 91.81 307 GLY A C 1
ATOM 2345 O O . GLY A 1 307 ? -4.574 2.442 -7.045 1.00 91.81 307 GLY A O 1
ATOM 2346 N N . MET A 1 308 ? -5.381 2.166 -4.980 1.00 94.62 308 MET A N 1
ATOM 2347 C CA . MET A 1 308 ? -4.124 2.573 -4.325 1.00 94.62 308 MET A CA 1
ATOM 2348 C C . MET A 1 308 ? -3.011 1.526 -4.496 1.00 94.62 308 MET A C 1
ATOM 2350 O O . MET A 1 308 ? -1.888 1.869 -4.857 1.00 94.62 308 MET A O 1
ATOM 2354 N N . ILE A 1 309 ? -3.329 0.240 -4.297 1.00 94.12 309 ILE A N 1
ATOM 2355 C CA . ILE A 1 309 ? -2.393 -0.870 -4.562 1.00 94.12 309 ILE A CA 1
ATOM 2356 C C . ILE A 1 309 ? -1.984 -0.879 -6.038 1.00 94.12 309 ILE A C 1
ATOM 2358 O O . ILE A 1 309 ? -0.806 -1.021 -6.355 1.00 94.12 309 ILE A O 1
ATOM 2362 N N . ASP A 1 310 ? -2.948 -0.656 -6.931 1.00 95.12 310 ASP A N 1
ATOM 2363 C CA . ASP A 1 310 ? -2.705 -0.578 -8.369 1.00 95.12 310 ASP A CA 1
ATOM 2364 C C . ASP A 1 310 ? -1.770 0.597 -8.714 1.00 95.12 310 ASP A C 1
ATOM 2366 O O . ASP A 1 310 ? -0.894 0.449 -9.565 1.00 95.12 310 ASP A O 1
ATOM 2370 N N . THR A 1 311 ? -1.891 1.743 -8.030 1.00 95.75 311 THR A N 1
ATOM 2371 C CA . THR A 1 311 ? -0.964 2.879 -8.173 1.00 95.75 311 THR A CA 1
ATOM 2372 C C . THR A 1 311 ? 0.462 2.497 -7.763 1.00 95.75 311 THR A C 1
ATOM 2374 O O . THR A 1 311 ? 1.385 2.733 -8.542 1.00 95.75 311 THR A O 1
ATOM 2377 N N . TYR A 1 312 ? 0.662 1.854 -6.605 1.00 96.31 312 TYR A N 1
ATOM 2378 C CA . TYR A 1 312 ? 1.999 1.394 -6.197 1.00 96.31 312 TYR A CA 1
ATOM 2379 C C . TYR A 1 312 ? 2.590 0.384 -7.183 1.00 96.31 312 TYR A C 1
ATOM 2381 O O . TYR A 1 312 ? 3.749 0.517 -7.579 1.00 96.31 312 TYR A O 1
ATOM 2389 N N . LEU A 1 313 ? 1.794 -0.598 -7.612 1.00 97.00 313 LEU A N 1
ATOM 2390 C CA . LEU A 1 313 ? 2.244 -1.612 -8.559 1.00 97.00 313 LEU A CA 1
ATOM 2391 C C . LEU A 1 313 ? 2.609 -0.980 -9.905 1.00 97.00 313 LEU A C 1
ATOM 2393 O O . LEU A 1 313 ? 3.686 -1.242 -10.429 1.00 97.00 313 LEU A O 1
ATOM 2397 N N . THR A 1 314 ? 1.757 -0.098 -10.431 1.00 96.38 314 THR A N 1
ATOM 2398 C CA . THR A 1 314 ? 2.021 0.661 -11.665 1.00 96.38 314 THR A CA 1
ATOM 2399 C C . THR A 1 314 ? 3.348 1.396 -11.576 1.00 96.38 314 THR A C 1
ATOM 2401 O O . THR A 1 314 ? 4.144 1.321 -12.508 1.00 96.38 314 THR A O 1
ATOM 2404 N N . TRP A 1 315 ? 3.616 2.054 -10.445 1.00 96.12 315 TRP A N 1
ATOM 2405 C CA . TRP A 1 315 ? 4.858 2.791 -10.257 1.00 96.12 315 TRP A CA 1
ATOM 2406 C C . TRP A 1 315 ? 6.084 1.899 -10.377 1.00 96.12 315 TRP A C 1
ATOM 2408 O O . TRP A 1 315 ? 7.003 2.195 -11.138 1.00 96.12 315 TRP A O 1
ATOM 2418 N N . VAL A 1 316 ? 6.079 0.791 -9.640 1.00 97.06 316 VAL A N 1
ATOM 2419 C CA . VAL A 1 316 ? 7.198 -0.149 -9.616 1.00 97.06 316 VAL A CA 1
ATOM 2420 C C . VAL A 1 316 ? 7.406 -0.777 -10.994 1.00 97.06 316 VAL A C 1
ATOM 2422 O O . VAL A 1 316 ? 8.545 -0.894 -11.441 1.00 97.06 316 VAL A O 1
ATOM 2425 N N . LEU A 1 317 ? 6.326 -1.120 -11.703 1.00 97.31 317 LEU A N 1
ATOM 2426 C CA . LEU A 1 317 ? 6.405 -1.656 -13.064 1.00 97.31 317 LEU A CA 1
ATOM 2427 C C . LEU A 1 317 ? 6.976 -0.632 -14.052 1.00 97.31 317 LEU A C 1
ATOM 2429 O O . LEU A 1 317 ? 7.811 -0.992 -14.877 1.00 97.31 317 LEU A O 1
ATOM 2433 N N . ASP A 1 318 ? 6.561 0.632 -13.966 1.00 96.69 318 ASP A N 1
ATOM 2434 C CA . ASP A 1 318 ? 7.078 1.707 -14.819 1.00 96.69 318 ASP A CA 1
ATOM 2435 C C . ASP A 1 318 ? 8.571 1.953 -14.575 1.00 96.69 318 ASP A C 1
ATOM 2437 O O . ASP A 1 318 ? 9.338 2.045 -15.535 1.00 96.69 318 ASP A O 1
ATOM 2441 N N . ILE A 1 319 ? 9.001 1.992 -13.309 1.00 97.00 319 ILE A N 1
ATOM 2442 C CA . ILE A 1 319 ? 10.420 2.118 -12.948 1.00 97.00 319 ILE A CA 1
ATOM 2443 C C . ILE A 1 319 ? 11.208 0.916 -13.489 1.00 97.00 319 ILE A C 1
ATOM 2445 O O . ILE A 1 319 ? 12.242 1.087 -14.135 1.00 97.00 319 ILE A O 1
ATOM 2449 N N . ALA A 1 320 ? 10.729 -0.307 -13.254 1.00 96.25 320 ALA A N 1
ATOM 2450 C CA . ALA A 1 320 ? 11.415 -1.519 -13.690 1.00 96.25 320 ALA A CA 1
ATOM 2451 C C . ALA A 1 320 ? 11.579 -1.570 -15.216 1.00 96.25 320 ALA A C 1
ATOM 2453 O O . ALA A 1 320 ? 12.666 -1.879 -15.708 1.00 96.25 320 ALA A O 1
ATOM 2454 N N . LEU A 1 321 ? 10.529 -1.220 -15.963 1.00 95.81 321 LEU A N 1
ATOM 2455 C CA . LEU A 1 321 ? 10.566 -1.154 -17.424 1.00 95.81 321 LEU A CA 1
ATOM 2456 C C . LEU A 1 321 ? 11.515 -0.066 -17.929 1.00 95.81 321 LEU A C 1
ATOM 2458 O O . LEU A 1 321 ? 12.287 -0.327 -18.850 1.00 95.81 321 LEU A O 1
ATOM 2462 N N . HIS A 1 322 ? 11.502 1.116 -17.308 1.00 95.25 322 HIS A N 1
ATOM 2463 C CA . HIS A 1 322 ? 12.414 2.207 -17.653 1.00 95.25 322 HIS A CA 1
ATOM 2464 C C . HIS A 1 322 ? 13.888 1.780 -17.538 1.00 95.25 322 HIS A C 1
ATOM 2466 O O . HIS A 1 322 ? 14.701 2.118 -18.395 1.00 95.25 322 HIS A O 1
ATOM 2472 N N . HIS A 1 323 ? 14.220 0.973 -16.526 1.00 94.25 323 HIS A N 1
ATOM 2473 C CA . HIS A 1 323 ? 15.582 0.473 -16.288 1.00 94.25 323 HIS A CA 1
ATOM 2474 C C . HIS A 1 323 ? 15.893 -0.882 -16.940 1.00 94.25 323 HIS A C 1
ATOM 2476 O O . HIS A 1 323 ? 16.962 -1.450 -16.698 1.00 94.25 323 HIS A O 1
ATOM 2482 N N . GLY A 1 324 ? 14.981 -1.415 -17.762 1.00 92.44 324 GLY A N 1
ATOM 2483 C CA . GLY A 1 324 ? 15.164 -2.687 -18.467 1.00 92.44 324 GLY A CA 1
ATOM 2484 C C . GLY A 1 324 ? 15.219 -3.916 -17.554 1.00 92.44 324 GLY A C 1
ATOM 2485 O O . GLY A 1 324 ? 15.816 -4.923 -17.923 1.00 92.44 324 GLY A O 1
ATOM 2486 N N . LEU A 1 325 ? 14.609 -3.852 -16.368 1.00 92.62 325 LEU A N 1
ATOM 2487 C CA . LEU A 1 325 ? 14.612 -4.920 -15.357 1.00 92.62 325 LEU A CA 1
ATOM 2488 C C . LEU A 1 325 ? 13.536 -5.994 -15.596 1.00 92.62 325 LEU A C 1
ATOM 2490 O O . LEU A 1 325 ? 13.252 -6.800 -14.715 1.00 92.62 325 LEU A O 1
ATOM 2494 N N . ASN A 1 326 ? 12.931 -6.020 -16.784 1.00 92.25 326 ASN A N 1
ATOM 2495 C CA . ASN A 1 326 ? 11.931 -7.015 -17.180 1.00 92.25 326 ASN A CA 1
ATOM 2496 C C . ASN A 1 326 ? 12.527 -8.276 -17.822 1.00 92.25 326 ASN A C 1
ATOM 2498 O O . ASN A 1 326 ? 11.774 -9.164 -18.206 1.00 92.25 326 ASN A O 1
ATOM 2502 N N . ARG A 1 327 ? 13.850 -8.324 -17.995 1.00 86.62 327 ARG A N 1
ATOM 2503 C CA . ARG A 1 327 ? 14.569 -9.460 -18.573 1.00 86.62 327 ARG A CA 1
ATOM 2504 C C . ARG A 1 327 ? 15.953 -9.573 -17.961 1.00 86.62 327 ARG A C 1
ATOM 2506 O O . ARG A 1 327 ? 16.586 -8.557 -17.669 1.00 86.62 327 ARG A O 1
ATOM 2513 N N . GLN A 1 328 ? 16.434 -10.797 -17.805 1.00 82.50 328 GLN A N 1
ATOM 2514 C CA . GLN A 1 328 ? 17.834 -11.018 -17.472 1.00 82.50 328 GLN A CA 1
ATOM 2515 C C . GLN A 1 328 ? 18.695 -10.743 -18.714 1.00 82.50 328 GLN A C 1
ATOM 2517 O O . GLN A 1 328 ? 18.259 -11.019 -19.834 1.00 82.50 328 GLN A O 1
ATOM 2522 N N . PRO A 1 329 ? 19.904 -10.176 -18.562 1.00 74.94 329 PRO A N 1
ATOM 2523 C CA . PRO A 1 329 ? 20.830 -10.090 -19.680 1.00 74.94 329 PRO A CA 1
ATOM 2524 C C . PRO A 1 329 ? 21.121 -11.501 -20.201 1.00 74.94 329 PRO A C 1
ATOM 2526 O O . PRO A 1 329 ? 21.242 -12.440 -19.413 1.00 74.94 329 PRO A O 1
ATOM 2529 N N . ALA A 1 330 ? 21.236 -11.642 -21.524 1.00 68.94 330 ALA A N 1
ATOM 2530 C CA . ALA A 1 330 ? 21.629 -12.908 -22.127 1.00 68.94 330 ALA A CA 1
ATOM 2531 C C . ALA A 1 330 ? 22.945 -13.386 -21.486 1.00 68.94 330 ALA A C 1
ATOM 2533 O O . ALA A 1 330 ? 23.838 -12.556 -21.273 1.00 68.94 330 ALA A O 1
ATOM 2534 N N . PRO A 1 331 ? 23.083 -14.685 -21.164 1.00 61.31 331 PRO A N 1
ATOM 2535 C CA . PRO A 1 331 ? 24.331 -15.201 -20.630 1.00 61.31 331 PRO A CA 1
ATOM 2536 C C . PRO A 1 331 ? 25.448 -14.865 -21.615 1.00 61.31 331 PRO A C 1
ATOM 2538 O O . PRO A 1 331 ? 25.364 -15.204 -22.797 1.00 61.31 331 PRO A O 1
ATOM 2541 N N . THR A 1 332 ? 26.475 -14.157 -21.141 1.00 56.56 332 THR A N 1
ATOM 2542 C CA . THR A 1 332 ? 27.648 -13.857 -21.959 1.00 56.56 332 THR A CA 1
ATOM 2543 C C . THR A 1 332 ? 28.194 -15.189 -22.463 1.00 56.56 332 THR A C 1
ATOM 2545 O O . THR A 1 332 ? 28.460 -16.062 -21.629 1.00 56.56 332 THR A O 1
ATOM 2548 N N . PRO A 1 333 ? 28.337 -15.395 -23.785 1.00 49.34 333 PRO A N 1
ATOM 2549 C CA . PRO A 1 333 ? 28.900 -16.632 -24.291 1.00 49.34 333 PRO A CA 1
ATOM 2550 C C . PRO A 1 333 ? 30.267 -16.810 -23.642 1.00 49.34 333 PRO A C 1
ATOM 2552 O O . PRO A 1 333 ? 31.134 -15.941 -23.748 1.00 49.34 333 PRO A O 1
ATOM 2555 N N . ILE A 1 334 ? 30.430 -17.917 -22.917 1.00 56.06 334 ILE A N 1
ATOM 2556 C CA . ILE A 1 334 ? 31.729 -18.331 -22.405 1.00 56.06 334 ILE A CA 1
ATOM 2557 C C . ILE A 1 334 ? 32.586 -18.496 -23.655 1.00 56.06 334 ILE A C 1
ATOM 2559 O O . ILE A 1 334 ? 32.364 -19.418 -24.438 1.00 56.06 334 ILE A O 1
ATOM 2563 N N . LEU A 1 335 ? 33.507 -17.558 -23.885 1.00 49.66 335 LEU A N 1
ATOM 2564 C CA . LEU A 1 335 ? 34.573 -17.724 -24.862 1.00 49.66 335 LEU A CA 1
ATOM 2565 C C . LEU A 1 335 ? 35.252 -19.036 -24.490 1.00 49.66 335 LEU A C 1
ATOM 2567 O O . LEU A 1 335 ? 35.921 -19.114 -23.459 1.00 49.66 335 LEU A O 1
ATOM 2571 N N . ALA A 1 336 ? 34.973 -20.080 -25.274 1.00 44.69 336 ALA A N 1
ATOM 2572 C CA . ALA A 1 336 ? 35.559 -21.392 -25.096 1.00 44.69 336 ALA A CA 1
ATOM 2573 C C . ALA A 1 336 ? 37.062 -21.187 -24.923 1.00 44.69 336 ALA A C 1
ATOM 2575 O O . ALA A 1 336 ? 37.702 -20.554 -25.767 1.00 44.69 336 ALA A O 1
ATOM 2576 N N . ALA A 1 337 ? 37.587 -21.645 -23.785 1.00 45.53 337 ALA A N 1
ATOM 2577 C CA . ALA A 1 337 ? 39.006 -21.598 -23.503 1.00 45.53 337 ALA A CA 1
ATOM 2578 C C . ALA A 1 337 ? 39.739 -22.151 -24.728 1.00 45.53 337 ALA A C 1
ATOM 2580 O O . ALA A 1 337 ? 39.499 -23.288 -25.140 1.00 45.53 337 ALA A O 1
ATOM 2581 N N . GLN A 1 338 ? 40.571 -21.314 -25.352 1.00 42.16 338 GLN A N 1
ATOM 2582 C CA . GLN A 1 338 ? 41.437 -21.761 -26.433 1.00 42.16 338 GLN A CA 1
ATOM 2583 C C . GLN A 1 338 ? 42.228 -22.975 -25.925 1.00 42.16 338 GLN A C 1
ATOM 2585 O O . GLN A 1 338 ? 42.721 -22.935 -24.791 1.00 42.16 338 GLN A O 1
ATOM 2590 N N . PRO A 1 339 ? 42.339 -24.064 -26.704 1.00 42.62 339 PRO A N 1
ATOM 2591 C CA . PRO A 1 339 ? 43.110 -25.216 -26.275 1.00 42.62 339 PRO A CA 1
ATOM 2592 C C . PRO A 1 339 ? 44.554 -24.764 -26.051 1.00 42.62 339 PRO A C 1
ATOM 2594 O O . PRO A 1 339 ? 45.162 -24.133 -26.916 1.00 42.62 339 PRO A O 1
ATOM 2597 N N . ALA A 1 340 ? 45.073 -25.050 -24.857 1.00 42.47 340 ALA A N 1
ATOM 2598 C CA . ALA A 1 340 ? 46.441 -24.742 -24.482 1.00 42.47 340 ALA A CA 1
ATOM 2599 C C . ALA A 1 340 ? 47.405 -25.292 -25.542 1.00 42.47 340 ALA A C 1
ATOM 2601 O O . ALA A 1 340 ? 47.384 -26.483 -25.861 1.00 42.47 340 ALA A O 1
ATOM 2602 N N . PHE A 1 341 ? 48.251 -24.414 -26.081 1.00 37.56 341 PHE A N 1
ATOM 2603 C CA . PHE A 1 341 ? 49.395 -24.796 -26.896 1.00 37.56 341 PHE A CA 1
ATOM 2604 C C . PHE A 1 341 ? 50.270 -25.758 -26.084 1.00 37.56 341 PHE A C 1
ATOM 2606 O O . PHE A 1 341 ? 50.949 -25.364 -25.135 1.00 37.56 341 PHE A O 1
ATOM 2613 N N . VAL A 1 342 ? 50.250 -27.034 -26.460 1.00 40.62 342 VAL A N 1
ATOM 2614 C CA . VAL A 1 342 ? 51.244 -28.012 -26.025 1.00 40.62 342 VAL A CA 1
ATOM 2615 C C . VAL A 1 342 ? 52.541 -27.664 -26.753 1.00 40.62 342 VAL A C 1
ATOM 2617 O O . VAL A 1 342 ? 52.756 -28.071 -27.892 1.00 40.62 342 VAL A O 1
ATOM 2620 N N . SER A 1 343 ? 53.407 -26.879 -26.112 1.00 38.72 343 SER A N 1
ATOM 2621 C CA . SER A 1 343 ? 54.794 -26.731 -26.556 1.00 38.72 343 SER A CA 1
ATOM 2622 C C . SER A 1 343 ? 55.552 -28.018 -26.248 1.00 38.72 343 SER A C 1
ATOM 2624 O O . SER A 1 343 ? 56.077 -28.211 -25.154 1.00 38.72 343 SER A O 1
ATOM 2626 N N . ALA A 1 344 ? 55.605 -28.906 -27.236 1.00 38.25 344 ALA A N 1
ATOM 2627 C CA . ALA A 1 344 ? 56.619 -29.939 -27.320 1.00 38.25 344 ALA A CA 1
ATOM 2628 C C . ALA A 1 344 ? 57.892 -29.326 -27.922 1.00 38.25 344 ALA A C 1
ATOM 2630 O O . ALA A 1 344 ? 57.937 -29.071 -29.120 1.00 38.25 344 ALA A O 1
ATOM 2631 N N . LEU A 1 345 ? 58.929 -29.120 -27.110 1.00 38.94 345 LEU A N 1
ATOM 2632 C CA . LEU A 1 345 ? 60.320 -29.085 -27.568 1.00 38.94 345 LEU A CA 1
ATOM 2633 C C . LEU A 1 345 ? 61.203 -29.636 -26.446 1.00 38.94 345 LEU A C 1
ATOM 2635 O O . LEU A 1 345 ? 61.184 -29.154 -25.316 1.00 38.94 345 LEU A O 1
ATOM 2639 N N . GLY A 1 346 ? 61.888 -30.731 -26.761 1.00 32.97 346 GLY A N 1
ATOM 2640 C CA . GLY A 1 346 ? 62.604 -31.560 -25.809 1.00 32.97 346 GLY A CA 1
ATOM 2641 C C . GLY A 1 346 ? 64.079 -31.213 -25.617 1.00 32.97 346 GLY A C 1
ATOM 2642 O O . GLY A 1 346 ? 64.660 -30.401 -26.324 1.00 32.97 346 GLY A O 1
ATOM 2643 N N . ALA A 1 347 ? 64.643 -31.976 -24.679 1.00 33.88 347 ALA A N 1
ATOM 2644 C CA . ALA A 1 347 ? 66.023 -32.448 -24.573 1.00 33.88 347 ALA A CA 1
ATOM 2645 C C . ALA A 1 347 ? 67.162 -31.422 -24.396 1.00 33.88 347 ALA A C 1
ATOM 2647 O O . ALA A 1 347 ? 67.604 -30.765 -25.329 1.00 33.88 347 ALA A O 1
ATOM 2648 N N . GLY A 1 348 ? 67.762 -31.449 -23.200 1.00 30.06 348 GLY A N 1
ATOM 2649 C CA . GLY A 1 348 ? 69.105 -30.922 -22.952 1.00 30.06 348 GLY A CA 1
ATOM 2650 C C . GLY A 1 348 ? 69.517 -30.974 -21.480 1.00 30.06 348 GLY A C 1
ATOM 2651 O O . GLY A 1 348 ? 69.401 -29.985 -20.770 1.00 30.06 348 GLY A O 1
ATOM 2652 N N . ARG A 1 349 ? 69.995 -32.135 -21.011 1.00 33.91 349 ARG A N 1
ATOM 2653 C CA . ARG A 1 349 ? 70.711 -32.297 -19.729 1.00 33.91 349 ARG A CA 1
ATOM 2654 C C . ARG A 1 349 ? 72.034 -31.524 -19.759 1.00 33.91 349 ARG A C 1
ATOM 2656 O O . ARG A 1 349 ? 72.825 -31.804 -20.651 1.00 33.91 349 ARG A O 1
ATOM 2663 N N . VAL A 1 350 ? 72.341 -30.749 -18.712 1.00 34.47 350 VAL A N 1
ATOM 2664 C CA . VAL A 1 350 ? 73.706 -30.614 -18.159 1.00 34.47 350 VAL A CA 1
ATOM 2665 C C . VAL A 1 350 ? 73.625 -30.475 -16.631 1.00 34.47 350 VAL A C 1
ATOM 2667 O O . VAL A 1 350 ? 72.744 -29.820 -16.085 1.00 34.47 350 VAL A O 1
ATOM 2670 N N . THR A 1 351 ? 74.520 -31.200 -15.972 1.00 33.19 351 THR A N 1
ATOM 2671 C CA . THR A 1 351 ? 74.694 -31.492 -14.543 1.00 33.19 351 THR A CA 1
ATOM 2672 C C . THR A 1 351 ? 75.531 -30.465 -13.761 1.00 33.19 351 THR A C 1
ATOM 2674 O O . THR A 1 351 ? 76.319 -29.750 -14.366 1.00 33.19 351 THR A O 1
ATOM 2677 N N . GLN A 1 352 ? 75.473 -30.594 -12.417 1.00 31.89 352 GLN A N 1
ATOM 2678 C CA . GLN A 1 352 ? 76.386 -30.090 -11.357 1.00 31.89 352 GLN A CA 1
ATOM 2679 C C . GLN A 1 352 ? 76.215 -28.605 -10.956 1.00 31.89 352 GLN A C 1
ATOM 2681 O O . GLN A 1 352 ? 75.947 -27.774 -11.803 1.00 31.89 352 GLN A O 1
ATOM 2686 N N . GLN A 1 353 ? 76.321 -28.176 -9.687 1.00 28.78 353 GLN A N 1
ATOM 2687 C CA . GLN A 1 353 ? 77.017 -28.731 -8.515 1.00 28.78 353 GLN A CA 1
ATOM 2688 C C . GLN A 1 353 ? 76.473 -28.131 -7.190 1.00 28.78 353 GLN A C 1
ATOM 2690 O O . GLN A 1 353 ? 75.838 -27.082 -7.177 1.00 28.78 353 GLN A O 1
ATOM 2695 N N . VAL A 1 354 ? 76.750 -28.823 -6.082 1.00 35.25 354 VAL A N 1
ATOM 2696 C CA . VAL A 1 354 ? 76.344 -28.572 -4.683 1.00 35.25 354 VAL A CA 1
ATOM 2697 C C . VAL A 1 354 ? 77.355 -27.675 -3.947 1.00 35.25 354 VAL A C 1
ATOM 2699 O O . VAL A 1 354 ? 78.548 -27.899 -4.114 1.00 35.25 354 VAL A O 1
ATOM 2702 N N . ALA A 1 355 ? 76.894 -26.778 -3.059 1.00 29.98 355 ALA A N 1
ATOM 2703 C CA . ALA A 1 355 ? 77.562 -26.368 -1.800 1.00 29.98 355 ALA A CA 1
ATOM 2704 C C . ALA A 1 355 ? 76.587 -25.495 -0.968 1.00 29.98 355 ALA A C 1
ATOM 2706 O O . ALA A 1 355 ? 76.118 -24.473 -1.450 1.00 29.98 355 ALA A O 1
ATOM 2707 N N . ALA A 1 356 ? 76.033 -25.994 0.141 1.00 31.23 356 ALA A N 1
ATOM 2708 C CA . ALA A 1 356 ? 76.550 -25.925 1.520 1.00 31.23 356 ALA A CA 1
ATOM 2709 C C . ALA A 1 356 ? 76.229 -24.596 2.246 1.00 31.23 356 ALA A C 1
ATOM 2711 O O . ALA A 1 356 ? 76.749 -23.537 1.915 1.00 31.23 356 ALA A O 1
ATOM 2712 N N . ALA A 1 357 ? 75.369 -24.700 3.267 1.00 35.78 357 ALA A N 1
ATOM 2713 C CA . ALA A 1 357 ? 75.090 -23.670 4.269 1.00 35.78 357 ALA A CA 1
ATOM 2714 C C . ALA A 1 357 ? 76.304 -23.423 5.189 1.00 35.78 357 ALA A C 1
ATOM 2716 O O . ALA A 1 357 ? 77.205 -24.263 5.263 1.00 35.78 357 ALA A O 1
ATOM 2717 N N . PRO A 1 358 ? 76.277 -22.339 5.984 1.00 38.88 358 PRO A N 1
ATOM 2718 C CA . PRO A 1 358 ? 76.201 -22.600 7.422 1.00 38.88 358 PRO A CA 1
ATOM 2719 C C . PRO A 1 358 ? 75.267 -21.656 8.196 1.00 38.88 358 PRO A C 1
ATOM 2721 O O . PRO A 1 358 ? 75.182 -20.457 7.946 1.00 38.88 358 PRO A O 1
ATOM 2724 N N . SER A 1 359 ? 74.620 -22.240 9.203 1.00 38.78 359 SER A N 1
ATOM 2725 C CA . SER A 1 359 ? 74.024 -21.587 10.370 1.00 38.78 359 SER A CA 1
ATOM 2726 C C . SER A 1 359 ? 75.095 -21.070 11.341 1.00 38.78 359 SER A C 1
ATOM 2728 O O . SER A 1 359 ? 76.091 -21.775 11.531 1.00 38.78 359 SER A O 1
ATOM 2730 N N . ARG A 1 360 ? 74.835 -19.946 12.029 1.00 34.22 360 ARG A N 1
ATOM 2731 C CA . ARG A 1 360 ? 75.181 -19.673 13.449 1.00 34.22 360 ARG A CA 1
ATOM 2732 C C . ARG A 1 360 ? 74.673 -18.278 13.881 1.00 34.22 360 ARG A C 1
ATOM 2734 O O . ARG A 1 360 ? 75.260 -17.278 13.486 1.00 34.22 360 ARG A O 1
ATOM 2741 N N . ASP A 1 361 ? 73.533 -18.245 14.578 1.00 34.09 361 ASP A N 1
ATOM 2742 C CA . ASP A 1 361 ? 73.285 -17.798 15.976 1.00 34.09 361 ASP A CA 1
ATOM 2743 C C . ASP A 1 361 ? 74.385 -17.004 16.722 1.00 34.09 361 ASP A C 1
ATOM 2745 O O . ASP A 1 361 ? 75.571 -17.193 16.424 1.00 34.09 361 ASP A O 1
ATOM 2749 N N . PRO A 1 362 ? 74.039 -16.159 17.728 1.00 54.12 362 PRO A N 1
ATOM 2750 C CA . PRO A 1 362 ? 73.029 -16.397 18.783 1.00 54.12 362 PRO A CA 1
ATOM 2751 C C . PRO A 1 362 ? 71.858 -15.413 18.900 1.00 54.12 362 PRO A C 1
ATOM 2753 O O . PRO A 1 362 ? 71.954 -14.279 18.378 1.00 54.12 362 PRO A O 1
#

Secondary structure (DSSP, 8-state):
---------------S-S---S--HHHHHHHHHHHTT-EE---HHHHHHHHHH--TTHHHHHHHHHSTTS---HHHHHHHHHHHHHHHHHHHHHHHHHHHHHHHHHHT-GGGSPPPTT--HHHHHHHHHHHHHHHHHHHHHHHHHHHHHHTSTTSSS--HHHHHHHHHHHHHHH-HHHHHTT--HHHHHHHHHHHHHHHHHHHHHHHHHTT----HHHHHHHHHHTHHHHHHHHHS-HHHHHHHHHHTT-S-SSS-SSPPP-STT-SEEEE--GGG-EEEE-STT------SS-SEE---HHHHSTTHHHHHHHHHHHHHHHTTTTSPPPPPP--PPPPP----------------------

Foldseek 3Di:
DDDDDDDDDDDDPPPPPPDDDPDAQLVLLVVLQVVLLAAADPCVVLLVCCVPVVDLCSVVVVCVPPPVVDDADLLQSLQASLLSLLLNLVLVLLVLLLVLLVVCCVVCHQLSPDDDPPDDPLVNLVRSLVSVLVSVLVSLVVSLVVLCQCLDPPHPDDDSSNSSSVVQQCSLVPRPNNVVVVHHSSNVNSLLLSLLLVVLSLQLLQLLQVFPDDDLVLLLLQAVLQLVQSLSLQQDAPQQNQQQQVQLQQPDDPPHRGDRAHNVSRQWDWDDDDSNIHIGGHNGRRHNDDPVNHRYDHGRSLSSNPCSSVSSNVSSSSSCVSNVSNGDPDPDPPPPPDPDPPDDDDDDDDDDDDDDDDDDDD

pLDDT: mean 81.07, std 21.09, range [24.06, 97.31]

Radius of gyration: 28.41 Å; chains: 1; bounding box: 123×63×52 Å

Sequence (362 aa):
MDGGVVSGLNTTDPALETEAPSGSFARAYQEAHAAAGIQRLAVTPVLEMMDLTGDPHALDSYLARAHADLTLSRDNIDRLKGNLHLVFLFRDFRHRLGTAMERMKDTGQGPFAALPQWMSAQHRFGLLRTAGCLGLNRELDAWMADLEARGAPQAPIACPFGRMARAARRFFTGSALYQRADHSVLSIAKTGSNTALHVCWSLVEAAYHLGVDLPPAEWRAMLWRSRKEIATLASGSLGMIVAFLEAAHLHPHGDSAVNPTTHEGSPFRLVGEGTDRRLDLRLDGIRPVTTGHDRLFTGCPAFHVGGMIDTYLTWVLDIALHHGLNRQPAPTPILAAQPAFVSALGAGRVTQQVAAAPSRDP